Protein 4ZQW (pdb70)

B-factor: mean 45.05, std 11.57, range [20.78, 86.86]

Solvent-accessible surface area: 16154 Å² total

Sequence (358 aa):
AFNKDQDYWANIFVTPDFLSVETYSGLGMTGRDPLFSPRLLQPDVDDKSLGEEILQALSDSRTLDVLEERVAFFDLEKSKEQYAAWIATLMEKYGYRTKRALFKNMKKVGIHLVNDVITIRPSFHEKLEAWSGNRINESDYVVLPADSSPTEIGSGLRLALSRCKGTSKEYALSGRELTAFNKDQDYWANIFVTPDFLSVETYSGLGMTGRDPLFSPRLLQPDVDDKSLGEEILQALSDSRTLDVLEERVAFFDLEKSKEQYAAWIATLMEKYGYRTKRALFKNMKKVGIHLVNDVITIRPSFHEKLEAWSGNRINESDYVVLPADSSPTEIGSGLRLALSRCKGTSKEYALSGRELT

Organism: Escherichia coli O157:H7 (strain EC869) (NCBI:txid478008)

CATH classification: 3.40.1590.10

Nearest PDB structures (foldseek):
  4g6u-assembly3_B  TM=9.816E-01  e=2.056E-31  Escherichia coli O157:H7
  4zqv-assembly1_A  TM=9.915E-01  e=2.733E-26  Yersinia kristensenii ATCC 33638
  2gkp-assembly1_A  TM=9.420E-01  e=1.515E-20  Neisseria meningitidis MC58
  4zqu-assembly1_B  TM=9.249E-01  e=3.559E-17  Salmonella enterica subsp. enterica serovar Rubislaw str. ATCC 10717
  2irm-assembly1_A  TM=1.596E-01  e=3.260E+00  Anopheles gambiae

InterPro domains:
  IPR006914 VENN motif-containing domain [PF04829] (38-87)
  IPR033799 CdiA toxin, EC869-like [PF21111] (252-374)
  IPR033799 CdiA toxin, EC869-like [cd13444] (242-377)
  IPR048745 Toxin CdiA-like, helical domain [PF21483] (166-220)

Secondary structure (DSSP, 8-state):
---EEETTEEE-/-PPTT-EEEEEEEEETTEEEEEEEEEESEEEE-TTS---EE-TT--HHHHHHHHHHHHHT--B--SHHHHHHHH-HHHHHHHHHHHHHHHHHHHT-SSHHHHHHT-EEEEEEEETTEEEEE--EEEETTEEESTT--GGG-EEEETT--HHHHHHHHHHHHTT-EE-/---EEETTEEE-/-PPTT-EEEEEEEEETTEEEEEEEEEESEEEE-TTS---EE-TT--HHHHHHHHHHHHHT--B--SHHHHHHHT-HHHHHHHHHHHHHHHHHHHT-SSHHHHHHT-EEEEEEEETTEEEEE--EEEETTEEESTT--GGG-EEEETT--HHHHHHHHHHHHHH-B--

Structure (mmCIF, N/CA/C/O backbone):
data_4ZQW
#
_entry.id   4ZQW
#
_cell.length_a   34.779
_cell.length_b   128.166
_cell.length_c   44.953
_cell.angle_alpha   90.00
_cell.angle_beta   112.73
_cell.angle_gamma   90.00
#
_symmetry.space_group_name_H-M   'P 1 21 1'
#
loop_
_entity.id
_entity.type
_entity.pdbx_description
1 polymer 'Immunity protein CdiI-o11'
2 polymer 'macrocyclic peptide'
3 non-polymer 'CHLORIDE ION'
4 water water
#
loop_
_atom_site.group_PDB
_atom_site.id
_atom_site.type_symbol
_atom_site.label_atom_id
_atom_site.label_alt_id
_atom_site.label_comp_id
_atom_site.label_asym_id
_atom_site.label_entity_id
_atom_site.label_seq_id
_atom_site.pdbx_PDB_ins_code
_atom_site.Cartn_x
_atom_site.Cartn_y
_atom_site.Cartn_z
_atom_site.occupancy
_atom_site.B_iso_or_equiv
_atom_site.auth_seq_id
_atom_site.auth_comp_id
_atom_site.auth_asym_id
_atom_site.auth_atom_id
_atom_site.pdbx_PDB_model_num
ATOM 1 N N . ALA A 1 2 ? 28.574 21.783 17.799 1.00 59.92 2 ALA B N 1
ATOM 2 C CA . ALA A 1 2 ? 27.741 21.073 16.838 1.00 59.10 2 ALA B CA 1
ATOM 3 C C . ALA A 1 2 ? 26.454 21.848 16.583 1.00 60.11 2 ALA B C 1
ATOM 4 O O . ALA A 1 2 ? 26.482 22.973 16.080 1.00 68.30 2 ALA B O 1
ATOM 6 N N . PHE A 1 3 ? 25.326 21.234 16.920 1.00 53.45 3 PHE B N 1
ATOM 7 C CA . PHE A 1 3 ? 24.032 21.888 16.806 1.00 47.47 3 PHE B CA 1
ATOM 8 C C . PHE A 1 3 ? 23.852 22.943 17.908 1.00 53.47 3 PHE B C 1
ATOM 9 O O . PHE A 1 3 ? 24.037 22.666 19.092 1.00 60.31 3 PHE B O 1
ATOM 17 N N . ASN A 1 4 ? 23.491 24.156 17.511 1.00 52.68 4 ASN B N 1
ATOM 18 C CA . ASN A 1 4 ? 23.324 25.256 18.455 1.00 50.71 4 ASN B CA 1
ATOM 19 C C . ASN A 1 4 ? 21.920 25.315 19.047 1.00 50.52 4 ASN B C 1
ATOM 20 O O . ASN A 1 4 ? 20.962 24.860 18.429 1.00 48.04 4 ASN B O 1
ATOM 25 N N . LYS A 1 5 ? 21.803 25.878 20.242 1.00 53.47 5 LYS B N 1
ATOM 26 C CA . LYS A 1 5 ? 20.513 25.995 20.911 1.00 56.69 5 LYS B CA 1
ATOM 27 C C . LYS A 1 5 ? 19.558 26.875 20.106 1.00 58.04 5 LYS B C 1
ATOM 28 O O . LYS A 1 5 ? 19.953 27.902 19.569 1.00 58.21 5 LYS B O 1
ATOM 30 N N . ASP A 1 6 ? 18.301 26.453 20.015 1.00 61.26 6 ASP B N 1
ATOM 31 C CA . ASP A 1 6 ? 17.274 27.217 19.311 1.00 61.82 6 ASP B CA 1
ATOM 32 C C . ASP A 1 6 ? 17.555 27.404 17.818 1.00 58.69 6 ASP B C 1
ATOM 33 O O . ASP A 1 6 ? 16.934 28.238 17.162 1.00 67.26 6 ASP B O 1
ATOM 38 N N . GLN A 1 7 ? 18.477 26.623 17.279 1.00 51.57 7 GLN B N 1
ATOM 39 C CA . GLN A 1 7 ? 18.779 26.699 15.863 1.00 45.67 7 GLN B CA 1
ATOM 40 C C . GLN A 1 7 ? 18.171 25.498 15.168 1.00 42.84 7 GLN B C 1
ATOM 41 O O . GLN A 1 7 ? 18.329 24.368 15.620 1.00 41.95 7 GLN B O 1
ATOM 47 N N . ASP A 1 8 ? 17.499 25.745 14.051 1.00 38.80 8 ASP B N 1
ATOM 48 C CA . ASP A 1 8 ? 16.842 24.687 13.311 1.00 35.04 8 ASP B CA 1
ATOM 49 C C . ASP A 1 8 ? 17.797 24.125 12.284 1.00 33.80 8 ASP B C 1
ATOM 50 O O . ASP A 1 8 ? 18.560 24.880 11.661 1.00 37.18 8 ASP B O 1
ATOM 55 N N . TYR A 1 9 ? 17.771 22.796 12.140 1.00 30.71 9 TYR B N 1
ATOM 56 C CA . TYR A 1 9 ? 18.524 22.093 11.120 1.00 27.60 9 TYR B CA 1
ATOM 57 C C . TYR A 1 9 ? 17.579 21.170 10.374 1.00 27.25 9 TYR B C 1
ATOM 58 O O . TYR A 1 9 ? 16.742 20.480 10.971 1.00 28.57 9 TYR B O 1
ATOM 67 N N . TRP A 1 10 ? 17.719 21.162 9.064 1.00 27.84 10 TRP B N 1
ATOM 68 C CA . TRP A 1 10 ? 16.724 20.529 8.236 1.00 23.13 10 TRP B CA 1
ATOM 69 C C . TRP A 1 10 ? 17.412 19.603 7.284 1.00 22.65 10 TRP B C 1
ATOM 70 O O . TRP A 1 10 ? 18.456 19.916 6.733 1.00 24.76 10 TRP B O 1
ATOM 81 N N . ALA A 1 11 ? 16.791 18.452 7.072 1.00 28.72 11 ALA B N 1
ATOM 82 C CA . ALA A 1 11 ? 17.217 17.533 6.038 1.00 26.75 11 ALA B CA 1
ATOM 83 C C . ALA A 1 11 ? 15.966 16.871 5.515 1.00 25.89 11 ALA B C 1
ATOM 84 O O . ALA A 1 11 ? 14.976 16.725 6.242 1.00 23.27 11 ALA B O 1
ATOM 86 N N . ASN A 1 12 ? 15.987 16.509 4.248 1.00 21.61 12 ASN B N 1
ATOM 87 C CA . ASN A 1 12 ? 14.880 15.749 3.698 1.00 21.33 12 ASN B CA 1
ATOM 88 C C . ASN A 1 12 ? 15.458 14.559 3.018 1.00 22.87 12 ASN B C 1
ATOM 89 O O . ASN A 1 12 ? 16.549 14.631 2.447 1.00 26.28 12 ASN B O 1
ATOM 94 N N . ILE A 1 13 ? 14.717 13.465 3.079 1.00 23.86 13 ILE B N 1
ATOM 95 C CA . ILE A 1 13 ? 15.126 12.269 2.399 1.00 24.06 13 ILE B CA 1
ATOM 96 C C . ILE A 1 13 ? 14.111 11.992 1.326 1.00 24.59 13 ILE B C 1
ATOM 97 O O . ILE A 1 13 ? 12.911 11.943 1.598 1.00 26.28 13 ILE B O 1
ATOM 102 N N . PHE A 1 14 ? 14.584 11.854 0.104 1.00 25.65 14 PHE B N 1
ATOM 103 C CA . PHE A 1 14 ? 13.716 11.421 -0.977 1.00 25.81 14 PHE B CA 1
ATOM 104 C C . PHE A 1 14 ? 14.104 10.007 -1.304 1.00 28.14 14 PHE B C 1
ATOM 105 O O . PHE A 1 14 ? 15.293 9.711 -1.503 1.00 29.08 14 PHE B O 1
ATOM 113 N N . VAL A 1 15 ? 13.099 9.139 -1.300 1.00 28.78 15 VAL B N 1
ATOM 114 C CA . VAL A 1 15 ? 13.291 7.711 -1.475 1.00 30.50 15 VAL B CA 1
ATOM 115 C C . VAL A 1 15 ? 12.442 7.212 -2.619 1.00 32.86 15 VAL B C 1
ATOM 116 O O . VAL A 1 15 ? 11.232 7.421 -2.635 1.00 34.95 15 VAL B O 1
ATOM 120 N N . THR A 1 16 ? 13.081 6.576 -3.587 1.00 33.27 16 THR B N 1
ATOM 121 C CA . THR A 1 16 ? 12.358 5.853 -4.603 1.00 36.43 16 THR B CA 1
ATOM 122 C C . THR A 1 16 ? 12.708 4.393 -4.381 1.00 40.72 16 THR B C 1
ATOM 123 O O . THR A 1 16 ? 13.547 4.087 -3.550 1.00 41.91 16 THR B O 1
ATOM 127 N N . PRO A 1 17 ? 12.059 3.485 -5.103 1.00 44.14 17 PRO B N 1
ATOM 128 C CA . PRO A 1 17 ? 12.560 2.109 -5.045 1.00 48.62 17 PRO B CA 1
ATOM 129 C C . PRO A 1 17 ? 14.026 1.992 -5.479 1.00 51.30 17 PRO B C 1
ATOM 130 O O . PRO A 1 17 ? 14.646 0.987 -5.163 1.00 57.93 17 PRO B O 1
ATOM 134 N N . ASP A 1 18 ? 14.566 2.999 -6.168 1.00 44.92 18 ASP B N 1
ATOM 135 C CA . ASP A 1 18 ? 15.907 2.908 -6.752 1.00 46.19 18 ASP B CA 1
ATOM 136 C C . ASP A 1 18 ? 17.005 3.655 -5.997 1.00 44.69 18 ASP B C 1
ATOM 137 O O . ASP A 1 18 ? 18.193 3.456 -6.250 1.00 44.48 18 ASP B O 1
ATOM 142 N N . PHE A 1 19 ? 16.633 4.531 -5.081 1.00 40.28 19 PHE B N 1
ATOM 143 C CA . PHE A 1 19 ? 17.666 5.260 -4.374 1.00 40.09 19 PHE B CA 1
ATOM 144 C C . PHE A 1 19 ? 17.146 5.968 -3.159 1.00 38.42 19 PHE B C 1
ATOM 145 O O . PHE A 1 19 ? 15.943 6.152 -2.980 1.00 38.42 19 PHE B O 1
ATOM 153 N N . LEU A 1 20 ? 18.083 6.408 -2.342 1.00 38.34 20 LEU B N 1
ATOM 154 C CA . LEU A 1 20 ? 17.743 7.183 -1.174 1.00 36.66 20 LEU B CA 1
ATOM 155 C C . LEU A 1 20 ? 18.632 8.413 -1.178 1.00 34.37 20 LEU B C 1
ATOM 156 O O . LEU A 1 20 ? 19.850 8.292 -1.233 1.00 36.99 20 LEU B O 1
ATOM 161 N N . SER A 1 21 ? 18.026 9.601 -1.152 1.00 32.95 21 SER B N 1
ATOM 162 C CA . SER A 1 21 ? 18.790 10.835 -1.243 1.00 31.86 21 SER B CA 1
ATOM 163 C C . SER A 1 21 ? 18.612 11.652 0.023 1.00 31.11 21 SER B C 1
ATOM 164 O O . SER A 1 21 ? 17.495 12.041 0.364 1.00 30.11 21 SER B O 1
ATOM 167 N N . VAL A 1 22 ? 19.720 11.892 0.723 1.00 27.60 22 VAL B N 1
ATOM 168 C CA . VAL A 1 22 ? 19.713 12.637 1.968 1.00 24.82 22 VAL B CA 1
ATOM 169 C C . VAL A 1 22 ? 20.132 14.046 1.623 1.00 29.89 22 VAL B C 1
ATOM 170 O O . VAL A 1 22 ? 21.200 14.257 1.070 1.00 31.62 22 VAL B O 1
ATOM 174 N N . GLU A 1 23 ? 19.263 15.003 1.899 1.00 31.64 23 GLU B N 1
ATOM 175 C CA . GLU A 1 23 ? 19.492 16.342 1.394 1.00 33.88 23 GLU B CA 1
ATOM 176 C C . GLU A 1 23 ? 19.418 17.354 2.498 1.00 31.92 23 GLU B C 1
ATOM 177 O O . GLU A 1 23 ? 18.444 17.434 3.244 1.00 30.28 23 GLU B O 1
ATOM 183 N N . THR A 1 24 ? 20.491 18.113 2.609 1.00 30.99 24 THR B N 1
ATOM 184 C CA . THR A 1 24 ? 20.508 19.261 3.486 1.00 28.21 24 THR B CA 1
ATOM 185 C C . THR A 1 24 ? 19.572 20.322 2.935 1.00 24.15 24 THR B C 1
ATOM 186 O O . THR A 1 24 ? 19.641 20.668 1.760 1.00 26.48 24 THR B O 1
ATOM 190 N N . TYR A 1 25 ? 18.673 20.788 3.782 1.00 21.86 25 TYR B N 1
ATOM 191 C CA . TYR A 1 25 ? 17.862 21.946 3.472 1.00 27.99 25 TYR B CA 1
ATOM 192 C C . TYR A 1 25 ? 18.312 23.078 4.380 1.00 31.18 25 TYR B C 1
ATOM 193 O O . TYR A 1 25 ? 18.639 22.841 5.554 1.00 31.51 25 TYR B O 1
ATOM 202 N N . SER A 1 26 ? 18.355 24.284 3.824 1.00 27.63 26 SER B N 1
ATOM 203 C CA . SER A 1 26 ? 18.721 25.489 4.578 1.00 25.16 26 SER B CA 1
ATOM 204 C C . SER A 1 26 ? 17.679 26.545 4.319 1.00 27.50 26 SER B C 1
ATOM 205 O O . SER A 1 26 ? 16.919 26.448 3.352 1.00 31.03 26 SER B O 1
ATOM 208 N N . GLY A 1 27 ? 17.642 27.552 5.179 1.00 28.60 27 GLY B N 1
ATOM 209 C CA . GLY A 1 27 ? 16.693 28.630 5.039 1.00 29.10 27 GLY B CA 1
ATOM 210 C C . GLY A 1 27 ? 16.362 29.229 6.383 1.00 37.03 27 GLY B C 1
ATOM 211 O O . GLY A 1 27 ? 17.204 29.295 7.291 1.00 37.92 27 GLY B O 1
ATOM 212 N N . LEU A 1 28 ? 15.116 29.657 6.497 1.00 39.83 28 LEU B N 1
ATOM 213 C CA . LEU A 1 28 ? 14.596 30.320 7.676 1.00 42.83 28 LEU B CA 1
ATOM 214 C C . LEU A 1 28 ? 13.094 30.457 7.494 1.00 54.31 28 LEU B C 1
ATOM 215 O O . LEU A 1 28 ? 12.630 31.346 6.777 1.00 60.90 28 LEU B O 1
ATOM 220 N N . GLY A 1 29 ? 12.329 29.598 8.151 1.00 59.78 29 GLY B N 1
ATOM 221 C CA . GLY A 1 29 ? 10.916 29.486 7.840 1.00 60.10 29 GLY B CA 1
ATOM 222 C C . GLY A 1 29 ? 10.840 28.707 6.544 1.00 53.28 29 GLY B C 1
ATOM 223 O O . GLY A 1 29 ? 10.700 27.500 6.550 1.00 42.32 29 GLY B O 1
ATOM 224 N N . MET A 1 30 ? 10.980 29.393 5.418 1.00 55.02 30 MET B N 1
ATOM 225 C CA . MET A 1 30 ? 11.113 28.673 4.165 1.00 48.28 30 MET B CA 1
ATOM 226 C C . MET A 1 30 ? 12.491 28.026 4.107 1.00 44.23 30 MET B C 1
ATOM 227 O O . MET A 1 30 ? 13.502 28.616 4.534 1.00 37.85 30 MET B O 1
ATOM 232 N N . THR A 1 31 ? 12.534 26.793 3.615 1.00 38.20 31 THR B N 1
ATOM 233 C CA . THR A 1 31 ? 13.798 26.118 3.460 1.00 33.46 31 THR B CA 1
ATOM 234 C C . THR A 1 31 ? 13.880 25.612 2.048 1.00 30.81 31 THR B C 1
ATOM 235 O O . THR A 1 31 ? 12.881 25.620 1.319 1.00 34.46 31 THR B O 1
ATOM 239 N N . GLY A 1 32 ? 15.081 25.225 1.649 1.00 29.26 32 GLY B N 1
ATOM 240 C CA . GLY A 1 32 ? 15.312 24.692 0.325 1.00 31.53 32 GLY B CA 1
ATOM 241 C C . GLY A 1 32 ? 16.567 23.844 0.288 1.00 31.69 32 GLY B C 1
ATOM 242 O O . GLY A 1 32 ? 17.498 24.041 1.089 1.00 25.71 32 GLY B O 1
ATOM 243 N N . ARG A 1 33 ? 16.593 22.910 -0.654 1.00 34.24 33 ARG B N 1
ATOM 244 C CA . ARG A 1 33 ? 17.774 22.104 -0.857 1.00 33.27 33 ARG B CA 1
ATOM 245 C C . ARG A 1 33 ? 18.970 23.029 -0.993 1.00 27.74 33 ARG B C 1
ATOM 246 O O . ARG A 1 33 ? 19.001 23.940 -1.822 1.00 28.61 33 ARG B O 1
ATOM 254 N N . ASP A 1 34 ? 19.957 22.798 -0.156 1.00 24.28 34 ASP B N 1
ATOM 255 C CA . ASP A 1 34 ? 21.081 23.709 -0.101 1.00 25.62 34 ASP B CA 1
ATOM 256 C C . ASP A 1 34 ? 22.144 23.269 -1.093 1.00 28.14 34 ASP B C 1
ATOM 257 O O . ASP A 1 34 ? 22.843 22.303 -0.828 1.00 30.19 34 ASP B O 1
ATOM 262 N N . PRO A 1 35 ? 22.276 23.981 -2.235 1.00 32.55 35 PRO B N 1
ATOM 263 C CA . PRO A 1 35 ? 23.138 23.521 -3.332 1.00 34.70 35 PRO B CA 1
ATOM 264 C C . PRO A 1 35 ? 24.631 23.619 -3.006 1.00 34.19 35 PRO B C 1
ATOM 265 O O . PRO A 1 35 ? 25.453 23.265 -3.836 1.00 36.68 35 PRO B O 1
ATOM 269 N N . LEU A 1 36 ? 24.981 24.142 -1.838 1.00 35.76 36 LEU B N 1
ATOM 270 C CA . LEU A 1 36 ? 26.385 24.177 -1.439 1.00 39.76 36 LEU B CA 1
ATOM 271 C C . LEU A 1 36 ? 26.936 22.760 -1.361 1.00 41.27 36 LEU B C 1
ATOM 272 O O . LEU A 1 36 ? 28.102 22.510 -1.637 1.00 47.98 36 LEU B O 1
ATOM 277 N N . PHE A 1 37 ? 26.071 21.826 -0.991 1.00 40.81 37 PHE B N 1
ATOM 278 C CA . PHE A 1 37 ? 26.534 20.518 -0.592 1.00 41.33 37 PHE B CA 1
ATOM 279 C C . PHE A 1 37 ? 26.276 19.450 -1.624 1.00 44.26 37 PHE B C 1
ATOM 280 O O . PHE A 1 37 ? 25.187 19.370 -2.173 1.00 39.39 37 PHE B O 1
ATOM 288 N N . SER A 1 38 ? 27.283 18.614 -1.870 1.00 52.59 38 SER B N 1
ATOM 289 C CA . SER A 1 38 ? 27.127 17.534 -2.830 1.00 54.54 38 SER B CA 1
ATOM 290 C C . SER A 1 38 ? 26.055 16.590 -2.273 1.00 57.39 38 SER B C 1
ATOM 291 O O . SER A 1 38 ? 25.789 16.606 -1.073 1.00 58.38 38 SER B O 1
ATOM 294 N N . PRO A 1 39 ? 25.367 15.852 -3.145 1.00 64.79 39 PRO B N 1
ATOM 295 C CA . PRO A 1 39 ? 24.042 15.260 -2.865 1.00 64.07 39 PRO B CA 1
ATOM 296 C C . PRO A 1 39 ? 23.773 14.224 -1.745 1.00 57.18 39 PRO B C 1
ATOM 297 O O . PRO A 1 39 ? 22.763 14.372 -1.057 1.00 60.00 39 PRO B O 1
ATOM 301 N N . ARG A 1 40 ? 24.619 13.219 -1.567 1.00 47.44 40 ARG B N 1
ATOM 302 C CA . ARG A 1 40 ? 24.399 12.160 -0.561 1.00 46.92 40 ARG B CA 1
ATOM 303 C C . ARG A 1 40 ? 23.349 11.153 -1.027 1.00 42.08 40 ARG B C 1
ATOM 304 O O . ARG A 1 40 ? 22.298 10.983 -0.402 1.00 35.81 40 ARG B O 1
ATOM 312 N N . LEU A 1 41 ? 23.675 10.447 -2.103 1.00 38.76 41 LEU B N 1
ATOM 313 C CA . LEU A 1 41 ? 22.790 9.447 -2.685 1.00 37.75 41 LEU B CA 1
ATOM 314 C C . LEU A 1 41 ? 23.168 8.093 -2.155 1.00 39.87 41 LEU B C 1
ATOM 315 O O . LEU A 1 41 ? 24.334 7.721 -2.201 1.00 48.42 41 LEU B O 1
ATOM 320 N N . LEU A 1 42 ? 22.190 7.367 -1.630 1.00 39.50 42 LEU B N 1
ATOM 321 C CA . LEU A 1 42 ? 22.456 6.059 -1.045 1.00 44.82 42 LEU B CA 1
ATOM 322 C C . LEU A 1 42 ? 21.669 4.968 -1.757 1.00 42.14 42 LEU B C 1
ATOM 323 O O . LEU A 1 42 ? 20.667 5.237 -2.413 1.00 40.65 42 LEU B O 1
ATOM 328 N N . GLN A 1 43 ? 22.138 3.734 -1.636 1.00 40.63 43 GLN B N 1
ATOM 329 C CA . GLN A 1 43 ? 21.407 2.600 -2.165 1.00 42.88 43 GLN B CA 1
ATOM 330 C C . GLN A 1 43 ? 20.106 2.505 -1.382 1.00 50.35 43 GLN B C 1
ATOM 331 O O . GLN A 1 43 ? 20.088 2.740 -0.167 1.00 50.89 43 GLN B O 1
ATOM 333 N N . PRO A 1 44 ? 19.007 2.193 -2.076 1.00 49.55 44 PRO B N 1
ATOM 334 C CA . PRO A 1 44 ? 17.702 2.124 -1.413 1.00 54.32 44 PRO B CA 1
ATOM 335 C C . PRO A 1 44 ? 17.736 1.276 -0.140 1.00 59.41 44 PRO B C 1
ATOM 336 O O . PRO A 1 44 ? 16.986 1.570 0.794 1.00 61.99 44 PRO B O 1
ATOM 340 N N . ASP A 1 45 ? 18.625 0.282 -0.098 1.00 55.46 45 ASP B N 1
ATOM 341 C CA . ASP A 1 45 ? 18.704 -0.655 1.021 1.00 54.75 45 ASP B CA 1
ATOM 342 C C . ASP A 1 45 ? 19.860 -0.371 1.976 1.00 48.13 45 ASP B C 1
ATOM 343 O O . ASP A 1 45 ? 20.205 -1.213 2.792 1.00 58.44 45 ASP B O 1
ATOM 348 N N . VAL A 1 46 ? 20.449 0.812 1.877 1.00 55.40 46 VAL B N 1
ATOM 349 C CA . VAL A 1 46 ? 21.487 1.243 2.811 1.00 58.36 46 VAL B CA 1
ATOM 350 C C . VAL A 1 46 ? 21.169 0.880 4.266 1.00 60.38 46 VAL B C 1
ATOM 351 O O . VAL A 1 46 ? 20.037 1.056 4.727 1.00 55.10 46 VAL B O 1
ATOM 355 N N . ASP A 1 47 ? 22.176 0.373 4.976 1.00 49.88 47 ASP B N 1
ATOM 356 C CA . ASP A 1 47 ? 22.024 -0.027 6.370 1.00 57.32 47 ASP B CA 1
ATOM 357 C C . ASP A 1 47 ? 21.685 1.161 7.267 1.00 57.95 47 ASP B C 1
ATOM 358 O O . ASP A 1 47 ? 22.053 2.301 6.979 1.00 54.54 47 ASP B O 1
ATOM 363 N N . ASP A 1 48 ? 20.984 0.880 8.358 1.00 47.48 48 ASP B N 1
ATOM 364 C CA . ASP A 1 48 ? 20.548 1.918 9.286 1.00 47.50 48 ASP B CA 1
ATOM 365 C C . ASP A 1 48 ? 21.680 2.834 9.774 1.00 44.84 48 ASP B C 1
ATOM 366 O O . ASP A 1 48 ? 21.522 4.062 9.796 1.00 39.33 48 ASP B O 1
ATOM 371 N N . LYS A 1 49 ? 22.822 2.252 10.139 1.00 43.69 49 LYS B N 1
ATOM 372 C CA . LYS A 1 49 ? 23.916 3.039 10.700 1.00 42.31 49 LYS B CA 1
ATOM 373 C C . LYS A 1 49 ? 24.497 4.022 9.689 1.00 43.27 49 LYS B C 1
ATOM 374 O O . LYS A 1 49 ? 24.702 5.188 10.019 1.00 47.33 49 LYS B O 1
ATOM 380 N N . SER A 1 50 ? 24.751 3.565 8.465 1.00 41.00 50 SER B N 1
ATOM 381 C CA . SER A 1 50 ? 25.245 4.456 7.420 1.00 40.48 50 SER B CA 1
ATOM 382 C C . SER A 1 50 ? 24.249 5.601 7.164 1.00 39.48 50 SER B C 1
ATOM 383 O O . SER A 1 50 ? 24.647 6.757 6.994 1.00 37.54 50 SER B O 1
ATOM 386 N N . LEU A 1 51 ? 22.966 5.245 7.115 1.00 37.51 51 LEU B N 1
ATOM 387 C CA . LEU A 1 51 ? 21.874 6.189 6.883 1.00 34.99 51 LEU B CA 1
ATOM 388 C C . LEU A 1 51 ? 21.810 7.219 7.996 1.00 34.03 51 LEU B C 1
ATOM 389 O O . LEU A 1 51 ? 21.674 8.415 7.747 1.00 34.91 51 LEU B O 1
ATOM 394 N N . GLY A 1 52 ? 21.900 6.736 9.231 1.00 34.73 52 GLY B N 1
ATOM 395 C CA . GLY A 1 52 ? 21.857 7.607 10.387 1.00 33.55 52 GLY B CA 1
ATOM 396 C C . GLY A 1 52 ? 23.005 8.590 10.369 1.00 33.68 52 GLY B C 1
ATOM 397 O O . GLY A 1 52 ? 22.809 9.772 10.642 1.00 32.35 52 GLY B O 1
ATOM 398 N N . GLU A 1 53 ? 24.202 8.105 10.040 1.00 33.60 53 GLU B N 1
ATOM 399 C CA . GLU A 1 53 ? 25.388 8.959 9.972 1.00 34.92 53 GLU B CA 1
ATOM 400 C C . GLU A 1 53 ? 25.234 10.016 8.884 1.00 37.17 53 GLU B C 1
ATOM 401 O O . GLU A 1 53 ? 25.591 11.175 9.068 1.00 39.79 53 GLU B O 1
ATOM 407 N N . GLU A 1 54 ? 24.681 9.607 7.752 1.00 34.71 54 GLU B N 1
ATOM 408 C CA . GLU A 1 54 ? 24.443 10.530 6.670 1.00 34.61 54 GLU B CA 1
ATOM 409 C C . GLU A 1 54 ? 23.435 11.603 7.096 1.00 33.99 54 GLU B C 1
ATOM 410 O O . GLU A 1 54 ? 23.647 12.774 6.851 1.00 32.92 54 GLU B O 1
ATOM 416 N N . ILE A 1 55 ? 22.348 11.189 7.739 1.00 31.81 55 ILE B N 1
ATOM 417 C CA . ILE A 1 55 ? 21.296 12.105 8.152 1.00 29.40 55 ILE B CA 1
ATOM 418 C C . ILE A 1 55 ? 21.839 13.144 9.131 1.00 28.88 55 ILE B C 1
ATOM 419 O O . ILE A 1 55 ? 21.600 14.335 8.980 1.00 29.59 55 ILE B O 1
ATOM 424 N N . LEU A 1 56 ? 22.587 12.679 10.121 1.00 28.62 56 LEU B N 1
ATOM 425 C CA . LEU A 1 56 ? 23.214 13.571 11.095 1.00 38.58 56 LEU B CA 1
ATOM 426 C C . LEU A 1 56 ? 24.177 14.573 10.450 1.00 38.31 56 LEU B C 1
ATOM 427 O O . LEU A 1 56 ? 24.250 15.722 10.870 1.00 30.70 56 LEU B O 1
ATOM 432 N N . GLN A 1 57 ? 24.922 14.130 9.448 1.00 35.24 57 GLN B N 1
ATOM 433 C CA . GLN A 1 57 ? 25.844 15.000 8.732 1.00 35.47 57 GLN B CA 1
ATOM 434 C C . GLN A 1 57 ? 25.080 16.000 7.862 1.00 31.97 57 GLN B C 1
ATOM 435 O O . GLN A 1 57 ? 25.417 17.179 7.834 1.00 32.18 57 GLN B O 1
ATOM 441 N N . ALA A 1 58 ? 24.058 15.525 7.154 1.00 31.02 58 ALA B N 1
ATOM 442 C CA . ALA A 1 58 ? 23.195 16.411 6.373 1.00 28.72 58 ALA B CA 1
ATOM 443 C C . ALA A 1 58 ? 22.561 17.443 7.274 1.00 30.13 58 ALA B C 1
ATOM 444 O O . ALA A 1 58 ? 22.503 18.624 6.931 1.00 30.50 58 ALA B O 1
ATOM 446 N N . LEU A 1 59 ? 22.112 17.010 8.443 1.00 30.02 59 LEU B N 1
ATOM 447 C CA . LEU A 1 59 ? 21.570 17.945 9.416 1.00 26.34 59 LEU B CA 1
ATOM 448 C C . LEU A 1 59 ? 22.647 18.956 9.836 1.00 33.86 59 LEU B C 1
ATOM 449 O O . LEU A 1 59 ? 22.350 20.134 9.980 1.00 37.46 59 LEU B O 1
ATOM 454 N N . SER A 1 60 ? 23.885 18.506 10.018 1.00 35.08 60 SER B N 1
ATOM 455 C CA . SER A 1 60 ? 24.939 19.424 10.471 1.00 41.60 60 SER B CA 1
ATOM 456 C C . SER A 1 60 ? 25.281 20.466 9.395 1.00 40.38 60 SER B C 1
ATOM 457 O O . SER A 1 60 ? 25.817 21.529 9.695 1.00 38.98 60 SER B O 1
ATOM 460 N N . ASP A 1 61 ? 24.958 20.173 8.140 1.00 35.37 61 ASP B N 1
ATOM 461 C CA . ASP A 1 61 ? 25.266 21.117 7.073 1.00 34.13 61 ASP B CA 1
ATOM 462 C C . ASP A 1 61 ? 24.165 22.146 6.871 1.00 33.96 61 ASP B C 1
ATOM 463 O O . ASP A 1 61 ? 24.338 23.100 6.099 1.00 29.06 61 ASP B O 1
ATOM 468 N N . SER A 1 62 ? 23.045 21.956 7.566 1.00 31.42 62 SER B N 1
ATOM 469 C CA . SER A 1 62 ? 21.866 22.777 7.333 1.00 30.36 62 SER B CA 1
ATOM 470 C C . SER A 1 62 ? 22.074 24.184 7.888 1.00 32.64 62 SER B C 1
ATOM 471 O O . SER A 1 62 ? 22.376 24.365 9.067 1.00 32.66 62 SER B O 1
ATOM 474 N N . ARG A 1 63 ? 21.886 25.177 7.031 1.00 32.41 63 ARG B N 1
ATOM 475 C CA . ARG A 1 63 ? 22.210 26.547 7.422 1.00 38.15 63 ARG B CA 1
ATOM 476 C C . ARG A 1 63 ? 20.975 27.334 7.744 1.00 31.87 63 ARG B C 1
ATOM 477 O O . ARG A 1 63 ? 19.932 27.155 7.128 1.00 32.12 63 ARG B O 1
ATOM 485 N N . THR A 1 64 ? 21.097 28.195 8.732 1.00 35.91 64 THR B N 1
ATOM 486 C CA . THR A 1 64 ? 20.075 29.192 8.996 1.00 39.06 64 THR B CA 1
ATOM 487 C C . THR A 1 64 ? 20.463 30.483 8.278 1.00 35.81 64 THR B C 1
ATOM 488 O O . THR A 1 64 ? 21.460 31.102 8.597 1.00 34.47 64 THR B O 1
ATOM 492 N N . LEU A 1 65 ? 19.701 30.851 7.263 1.00 33.92 65 LEU B N 1
ATOM 493 C CA . LEU A 1 65 ? 20.035 32.021 6.453 1.00 33.15 65 LEU B CA 1
ATOM 494 C C . LEU A 1 65 ? 19.581 33.283 7.153 1.00 33.82 65 LEU B C 1
ATOM 495 O O . LEU A 1 65 ? 18.565 33.862 6.797 1.00 36.37 65 LEU B O 1
ATOM 500 N N . ASP A 1 66 ? 20.335 33.678 8.169 1.00 35.14 66 ASP B N 1
ATOM 501 C CA . ASP A 1 66 ? 19.989 34.810 9.004 1.00 43.30 66 ASP B CA 1
ATOM 502 C C . ASP A 1 66 ? 20.211 36.135 8.291 1.00 41.24 66 ASP B C 1
ATOM 503 O O . ASP A 1 66 ? 19.663 37.139 8.695 1.00 41.03 66 ASP B O 1
ATOM 508 N N . VAL A 1 67 ? 21.033 36.134 7.247 1.00 36.09 67 VAL B N 1
ATOM 509 C CA . VAL A 1 67 ? 21.319 37.370 6.535 1.00 36.08 67 VAL B CA 1
ATOM 510 C C . VAL A 1 67 ? 20.314 37.574 5.419 1.00 35.46 67 VAL B C 1
ATOM 511 O O . VAL A 1 67 ? 20.105 36.696 4.592 1.00 33.27 67 VAL B O 1
ATOM 515 N N . LEU A 1 68 ? 19.668 38.733 5.426 1.00 36.64 68 LEU B N 1
ATOM 516 C CA . LEU A 1 68 ? 18.597 39.023 4.480 1.00 36.39 68 LEU B CA 1
ATOM 517 C C . LEU A 1 68 ? 18.990 38.748 3.029 1.00 34.79 68 LEU B C 1
ATOM 518 O O . LEU A 1 68 ? 18.312 38.011 2.318 1.00 34.17 68 LEU B O 1
ATOM 523 N N . GLU A 1 69 ? 20.082 39.371 2.597 1.00 35.21 69 GLU B N 1
ATOM 524 C CA . GLU A 1 69 ? 20.557 39.235 1.228 1.00 36.13 69 GLU B CA 1
ATOM 525 C C . GLU A 1 69 ? 20.854 37.780 0.915 1.00 34.47 69 GLU B C 1
ATOM 526 O O . GLU A 1 69 ? 20.630 37.319 -0.192 1.00 35.09 69 GLU B O 1
ATOM 532 N N . GLU A 1 70 ? 21.338 37.067 1.916 1.00 36.99 70 GLU B N 1
ATOM 533 C CA . GLU A 1 70 ? 21.617 35.642 1.798 1.00 41.95 70 GLU B CA 1
ATOM 534 C C . GLU A 1 70 ? 20.348 34.860 1.480 1.00 39.25 70 GLU B C 1
ATOM 535 O O . GLU A 1 70 ? 20.347 33.999 0.595 1.00 35.02 70 GLU B O 1
ATOM 541 N N . ARG A 1 71 ? 19.285 35.150 2.226 1.00 37.50 71 ARG B N 1
ATOM 542 C CA . ARG A 1 71 ? 17.973 34.545 1.992 1.00 38.14 71 ARG B CA 1
ATOM 543 C C . ARG A 1 71 ? 17.439 34.848 0.604 1.00 38.16 71 ARG B C 1
ATOM 544 O O . ARG A 1 71 ? 17.058 33.950 -0.143 1.00 40.21 71 ARG B O 1
ATOM 552 N N . VAL A 1 72 ? 17.395 36.132 0.278 1.00 39.12 72 VAL B N 1
ATOM 553 C CA . VAL A 1 72 ? 16.887 36.575 -1.003 1.00 38.17 72 VAL B CA 1
ATOM 554 C C . VAL A 1 72 ? 17.633 35.895 -2.147 1.00 37.33 72 VAL B C 1
ATOM 555 O O . VAL A 1 72 ? 17.015 35.405 -3.081 1.00 43.87 72 VAL B O 1
ATOM 559 N N . ALA A 1 73 ? 18.955 35.828 -2.063 1.00 37.25 73 ALA B N 1
ATOM 560 C CA . ALA A 1 73 ? 19.741 35.136 -3.079 1.00 37.52 73 ALA B CA 1
ATOM 561 C C . ALA A 1 73 ? 19.476 33.616 -3.086 1.00 37.94 73 ALA B C 1
ATOM 562 O O . ALA A 1 73 ? 19.407 32.979 -4.143 1.00 37.75 73 ALA B O 1
ATOM 564 N N . PHE A 1 74 ? 19.344 33.022 -1.906 1.00 38.56 74 PHE B N 1
ATOM 565 C CA . PHE A 1 74 ? 19.155 31.577 -1.818 1.00 35.06 74 PHE B CA 1
ATOM 566 C C . PHE A 1 74 ? 17.851 31.185 -2.524 1.00 37.91 74 PHE B C 1
ATOM 567 O O . PHE A 1 74 ? 17.777 30.147 -3.194 1.00 36.36 74 PHE B O 1
ATOM 575 N N . PHE A 1 75 ? 16.839 32.039 -2.417 1.00 43.00 75 PHE B N 1
ATOM 576 C CA . PHE A 1 75 ? 15.513 31.686 -2.922 1.00 48.46 75 PHE B CA 1
ATOM 577 C C . PHE A 1 75 ? 15.121 32.355 -4.243 1.00 42.67 75 PHE B C 1
ATOM 578 O O . PHE A 1 75 ? 13.989 32.193 -4.727 1.00 39.13 75 PHE B O 1
ATOM 586 N N . ASP A 1 76 ? 16.081 33.043 -4.851 1.00 39.58 76 ASP B N 1
ATOM 587 C CA . ASP A 1 76 ? 15.889 33.611 -6.183 1.00 45.51 76 ASP B CA 1
ATOM 588 C C . ASP A 1 76 ? 15.171 32.608 -7.098 1.00 49.36 76 ASP B C 1
ATOM 589 O O . ASP A 1 76 ? 15.585 31.445 -7.206 1.00 45.87 76 ASP B O 1
ATOM 594 N N . LEU A 1 77 ? 14.078 33.053 -7.723 1.00 66.22 77 LEU B N 1
ATOM 595 C CA . LEU A 1 77 ? 13.187 32.142 -8.441 1.00 61.01 77 LEU B CA 1
ATOM 596 C C . LEU A 1 77 ? 13.866 31.471 -9.619 1.00 58.57 77 LEU B C 1
ATOM 597 O O . LEU A 1 77 ? 13.759 30.262 -9.778 1.00 55.03 77 LEU B O 1
ATOM 602 N N . GLU A 1 78 ? 14.589 32.242 -10.422 1.00 61.68 78 GLU B N 1
ATOM 603 C CA . GLU A 1 78 ? 15.301 31.669 -11.557 1.00 62.64 78 GLU B CA 1
ATOM 604 C C . GLU A 1 78 ? 16.340 30.664 -11.064 1.00 68.96 78 GLU B C 1
ATOM 605 O O . GLU A 1 78 ? 16.485 29.573 -11.622 1.00 72.94 78 GLU B O 1
ATOM 607 N N . LYS A 1 79 ? 17.027 31.009 -9.984 1.00 62.49 79 LYS B N 1
ATOM 608 C CA . LYS A 1 79 ? 18.063 30.141 -9.441 1.00 59.79 79 LYS B CA 1
AT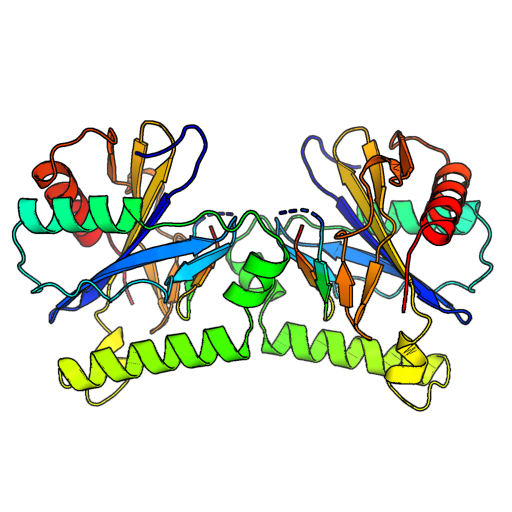OM 609 C C . LYS A 1 79 ? 17.464 28.889 -8.804 1.00 57.43 79 LYS B C 1
ATOM 610 O O . LYS A 1 79 ? 17.976 27.786 -8.984 1.00 55.06 79 LYS B O 1
ATOM 616 N N . SER A 1 80 ? 16.378 29.064 -8.058 1.00 54.32 80 SER B N 1
ATOM 617 C CA . SER A 1 80 ? 15.683 27.936 -7.460 1.00 51.16 80 SER B CA 1
ATOM 618 C C . SER A 1 80 ? 15.177 26.999 -8.547 1.00 53.20 80 SER B C 1
ATOM 619 O O . SER A 1 80 ? 15.265 25.770 -8.430 1.00 54.26 80 SER B O 1
ATOM 622 N N . LYS A 1 81 ? 14.643 27.602 -9.606 1.00 51.97 81 LYS B N 1
ATOM 623 C CA . LYS A 1 81 ? 14.042 26.852 -10.692 1.00 52.10 81 LYS B CA 1
ATOM 624 C C . LYS A 1 81 ? 15.106 26.027 -11.397 1.00 52.91 81 LYS B C 1
ATOM 625 O O . LYS A 1 81 ? 14.930 24.828 -11.632 1.00 51.87 81 LYS B O 1
ATOM 631 N N . GLU A 1 82 ? 16.221 26.672 -11.713 1.00 56.34 82 GLU B N 1
ATOM 632 C CA . GLU A 1 82 ? 17.333 25.999 -12.370 1.00 57.15 82 GLU B CA 1
ATOM 633 C C . GLU A 1 82 ? 17.909 24.883 -11.496 1.00 53.01 82 GLU B C 1
ATOM 634 O O . GLU A 1 82 ? 18.243 23.816 -11.999 1.00 60.32 82 GLU B O 1
ATOM 636 N N . GLN A 1 83 ? 18.025 25.121 -10.192 1.00 46.35 83 GLN B N 1
ATOM 637 C CA . GLN A 1 83 ? 18.580 24.111 -9.298 1.00 46.04 83 GLN B CA 1
ATOM 638 C C . GLN A 1 83 ? 17.670 22.904 -9.220 1.00 46.12 83 GLN B C 1
ATOM 639 O O . GLN A 1 83 ? 18.139 21.770 -9.266 1.00 50.46 83 GLN B O 1
ATOM 645 N N . TYR A 1 84 ? 16.370 23.144 -9.071 1.00 41.86 84 TYR B N 1
ATOM 646 C CA . TYR A 1 84 ? 15.434 22.026 -8.974 1.00 40.33 84 TYR B CA 1
ATOM 647 C C . TYR A 1 84 ? 15.436 21.254 -10.279 1.00 41.53 84 TYR B C 1
ATOM 648 O O . TYR A 1 84 ? 15.526 20.033 -10.278 1.00 41.44 84 TYR B O 1
ATOM 657 N N . ALA A 1 85 ? 15.377 21.972 -11.397 1.00 44.97 85 ALA B N 1
ATOM 658 C CA . ALA A 1 85 ? 15.398 21.318 -12.697 1.00 49.32 85 ALA B CA 1
ATOM 659 C C . ALA A 1 85 ? 16.670 20.516 -12.828 1.00 51.31 85 ALA B C 1
ATOM 660 O O . ALA A 1 85 ? 16.642 19.372 -13.275 1.00 52.50 85 ALA B O 1
ATOM 662 N N . ALA A 1 86 ? 17.783 21.112 -12.411 1.00 50.13 86 ALA B N 1
ATOM 663 C CA . ALA A 1 86 ? 19.070 20.433 -12.457 1.00 51.64 86 ALA B CA 1
ATOM 664 C C . ALA A 1 86 ? 19.028 19.184 -11.594 1.00 49.39 86 ALA B C 1
ATOM 665 O O . ALA A 1 86 ? 19.527 18.131 -11.980 1.00 50.83 86 ALA B O 1
ATOM 667 N N . TRP A 1 87 ? 18.404 19.310 -10.428 1.00 49.82 87 TRP B N 1
ATOM 668 C CA . TRP A 1 87 ? 18.235 18.200 -9.501 1.00 44.74 87 TRP B CA 1
ATOM 669 C C . TRP A 1 87 ? 17.550 17.017 -10.184 1.00 46.44 87 TRP B C 1
ATOM 670 O O . TRP A 1 87 ? 18.052 15.891 -10.176 1.00 49.01 87 TRP B O 1
ATOM 681 N N . ILE A 1 88 ? 16.403 17.287 -10.791 1.00 42.10 88 ILE B N 1
ATOM 682 C CA . ILE A 1 88 ? 15.644 16.266 -11.506 1.00 44.90 88 ILE B CA 1
ATOM 683 C C . ILE A 1 88 ? 16.485 15.570 -12.575 1.00 51.77 88 ILE B C 1
ATOM 684 O O . ILE A 1 88 ? 16.464 14.338 -12.711 1.00 45.94 88 ILE B O 1
ATOM 689 N N . ALA A 1 89 ? 17.224 16.382 -13.322 1.00 53.47 89 ALA B N 1
ATOM 690 C CA . ALA A 1 89 ? 18.000 15.908 -14.454 1.00 59.54 89 ALA B CA 1
ATOM 691 C C . ALA A 1 89 ? 19.026 14.884 -14.019 1.00 58.71 89 ALA B C 1
ATOM 692 O O . ALA A 1 89 ? 19.173 13.840 -14.643 1.00 66.32 89 ALA B O 1
ATOM 694 N N . THR A 1 90 ? 19.729 15.198 -12.940 1.00 56.09 90 THR B N 1
ATOM 695 C CA . THR A 1 90 ? 20.765 14.330 -12.402 1.00 57.47 90 THR B CA 1
ATOM 696 C C . THR A 1 90 ? 20.179 12.986 -11.990 1.00 57.56 90 THR B C 1
ATOM 697 O O . THR A 1 90 ? 20.667 11.935 -12.395 1.00 60.53 90 THR B O 1
ATOM 701 N N . LEU A 1 91 ? 19.125 13.027 -11.187 1.00 55.33 91 LEU B N 1
ATOM 702 C CA . LEU A 1 91 ? 18.486 11.810 -10.714 1.00 51.18 91 LEU B CA 1
ATOM 703 C C . LEU A 1 91 ? 18.010 10.946 -11.875 1.00 53.44 91 LEU B C 1
ATOM 704 O O . LEU A 1 91 ? 18.271 9.743 -11.916 1.00 53.37 91 LEU B O 1
ATOM 709 N N . MET A 1 92 ? 17.334 11.573 -12.833 1.00 55.20 92 MET B N 1
ATOM 710 C CA . MET A 1 92 ? 16.866 10.870 -14.015 1.00 56.53 92 MET B CA 1
ATOM 711 C C . MET A 1 92 ? 18.023 10.223 -14.771 1.00 62.95 92 MET B C 1
ATOM 712 O O . MET A 1 92 ? 17.948 9.053 -15.146 1.00 68.41 92 MET B O 1
ATOM 717 N N . GLU A 1 93 ? 19.095 10.983 -14.983 1.00 62.77 93 GLU B N 1
ATOM 718 C CA . GLU A 1 93 ? 20.256 10.480 -15.708 1.00 68.55 93 GLU B CA 1
ATOM 719 C C . GLU A 1 93 ? 20.936 9.333 -14.962 1.00 67.36 93 GLU B C 1
ATOM 720 O O . GLU A 1 93 ? 21.301 8.322 -15.559 1.00 67.92 93 GLU B O 1
ATOM 722 N N . LYS A 1 94 ? 21.103 9.496 -13.654 1.00 64.84 94 LYS B N 1
ATOM 723 C CA . LYS A 1 94 ? 21.861 8.533 -12.860 1.00 65.14 94 LYS B CA 1
ATOM 724 C C . LYS A 1 94 ? 21.144 7.196 -12.700 1.00 66.22 94 LYS B C 1
ATOM 725 O O . LYS A 1 94 ? 21.781 6.153 -12.645 1.00 67.43 94 LYS B O 1
ATOM 731 N N . TYR A 1 95 ? 19.821 7.218 -12.619 1.00 66.65 95 TYR B N 1
ATOM 732 C CA . TYR A 1 95 ? 19.083 5.984 -12.375 1.00 63.75 95 TYR B CA 1
ATOM 733 C C . TYR A 1 95 ? 18.226 5.573 -13.559 1.00 63.97 95 TYR B C 1
ATOM 734 O O . TYR A 1 95 ? 17.441 4.637 -13.460 1.00 69.12 95 TYR B O 1
ATOM 743 N N . GLY A 1 96 ? 18.388 6.275 -14.678 1.00 62.77 96 GLY B N 1
ATOM 744 C CA . GLY A 1 96 ? 17.726 5.921 -15.923 1.00 62.11 96 GLY B CA 1
ATOM 745 C C . GLY A 1 96 ? 16.213 6.053 -15.938 1.00 60.71 96 GLY B C 1
ATOM 746 O O . GLY A 1 96 ? 15.511 5.224 -16.511 1.00 63.89 96 GLY B O 1
ATOM 747 N N . TYR A 1 97 ? 15.694 7.098 -15.310 1.00 56.55 97 TYR B N 1
ATOM 748 C CA . TYR A 1 97 ? 14.272 7.378 -15.423 1.00 56.40 97 TYR B CA 1
ATOM 749 C C . TYR A 1 97 ? 14.002 8.068 -16.750 1.00 60.17 97 TYR B C 1
ATOM 750 O O . TYR A 1 97 ? 14.599 9.099 -17.048 1.00 62.17 97 TYR B O 1
ATOM 759 N N . ARG A 1 98 ? 13.106 7.493 -17.545 1.00 64.69 98 ARG B N 1
ATOM 760 C CA . ARG A 1 98 ? 12.786 8.037 -18.860 1.00 65.84 98 ARG B CA 1
ATOM 761 C C . ARG A 1 98 ? 12.071 9.379 -18.748 1.00 64.23 98 ARG B C 1
ATOM 762 O O . ARG A 1 98 ? 12.322 10.297 -19.529 1.00 61.71 98 ARG B O 1
ATOM 770 N N . THR A 1 99 ? 11.165 9.481 -17.782 1.00 63.43 99 THR B N 1
ATOM 771 C CA . THR A 1 99 ? 10.403 10.707 -17.582 1.00 63.03 99 THR B CA 1
ATOM 772 C C . THR A 1 99 ? 10.529 11.203 -16.157 1.00 50.11 99 THR B C 1
ATOM 773 O O . THR A 1 99 ? 10.955 10.459 -15.278 1.00 48.02 99 THR B O 1
ATOM 777 N N . LYS A 1 100 ? 10.143 12.455 -15.933 1.00 48.98 100 LYS B N 1
ATOM 778 C CA . LYS A 1 100 ? 10.022 12.983 -14.582 1.00 50.13 100 LYS B CA 1
ATOM 779 C C . LYS A 1 100 ? 9.060 12.142 -13.755 1.00 49.00 100 LYS B C 1
ATOM 780 O O . LYS A 1 100 ? 9.276 11.934 -12.562 1.00 44.14 100 LYS B O 1
ATOM 786 N N . ARG A 1 101 ? 7.982 11.687 -14.391 1.00 55.08 101 ARG B N 1
ATOM 787 C CA . ARG A 1 101 ? 6.972 10.901 -13.693 1.00 53.90 101 ARG B CA 1
ATOM 788 C C . ARG A 1 101 ? 7.567 9.630 -13.115 1.00 50.69 101 ARG B C 1
ATOM 789 O O . ARG A 1 101 ? 7.296 9.274 -11.968 1.00 46.15 101 ARG B O 1
ATOM 797 N N . ALA A 1 102 ? 8.387 8.960 -13.916 1.00 54.58 102 ALA B N 1
ATOM 798 C CA . ALA A 1 102 ? 9.037 7.733 -13.489 1.00 52.93 102 ALA B CA 1
ATOM 799 C C . ALA A 1 102 ? 9.831 8.022 -12.230 1.00 48.59 102 ALA B C 1
ATOM 800 O O . ALA A 1 102 ? 9.730 7.302 -11.244 1.00 54.51 102 ALA B O 1
ATOM 802 N N . LEU A 1 103 ? 10.589 9.110 -12.252 1.00 43.37 103 LEU B N 1
ATOM 803 C CA . LEU A 1 103 ? 11.380 9.502 -11.095 1.00 38.49 103 LEU B CA 1
ATOM 804 C C . LEU A 1 103 ? 10.507 9.751 -9.869 1.00 36.14 103 LEU B C 1
ATOM 805 O O . LEU A 1 103 ? 10.810 9.289 -8.774 1.00 34.70 103 LEU B O 1
ATOM 810 N N . PHE A 1 104 ? 9.404 10.461 -10.066 1.00 37.42 104 PHE B N 1
ATOM 811 C CA . PHE A 1 104 ? 8.603 10.923 -8.945 1.00 34.89 104 PHE B CA 1
ATOM 812 C C . PHE A 1 104 ? 7.492 9.981 -8.457 1.00 35.94 104 PHE B C 1
ATOM 813 O O . PHE A 1 104 ? 7.100 10.054 -7.297 1.00 40.81 104 PHE B O 1
ATOM 821 N N . LYS A 1 105 ? 7.003 9.104 -9.323 1.00 38.87 105 LYS B N 1
ATOM 822 C CA . LYS A 1 105 ? 5.739 8.411 -9.064 1.00 42.69 105 LYS B CA 1
ATOM 823 C C . LYS A 1 105 ? 5.769 7.546 -7.805 1.00 42.18 105 LYS B C 1
ATOM 824 O O . LYS A 1 105 ? 4.750 7.389 -7.142 1.00 41.60 105 LYS B O 1
ATOM 830 N N . ASN A 1 106 ? 6.925 6.988 -7.474 1.00 38.44 106 ASN B N 1
ATOM 831 C CA . ASN A 1 106 ? 7.045 6.252 -6.229 1.00 41.29 106 ASN B CA 1
ATOM 832 C C . ASN A 1 106 ? 8.017 6.942 -5.283 1.00 39.35 106 ASN B C 1
ATOM 833 O O . ASN A 1 106 ? 8.638 6.303 -4.449 1.00 39.67 106 ASN B O 1
ATOM 838 N N . MET A 1 107 ? 8.161 8.257 -5.404 1.00 36.39 107 MET B N 1
ATOM 839 C CA . MET A 1 107 ? 9.109 8.928 -4.533 1.00 34.55 107 MET B CA 1
ATOM 840 C C . MET A 1 107 ? 8.426 9.345 -3.253 1.00 35.12 107 MET B C 1
ATOM 841 O O . MET A 1 107 ? 7.415 10.067 -3.249 1.00 39.43 107 MET B O 1
ATOM 846 N N . LYS A 1 108 ? 8.986 8.860 -2.163 1.00 30.79 108 LYS B N 1
ATOM 847 C CA . LYS A 1 108 ? 8.568 9.257 -0.849 1.00 33.50 108 LYS B CA 1
ATOM 848 C C . LYS A 1 108 ? 9.472 10.366 -0.395 1.00 31.07 108 LYS B C 1
ATOM 849 O O . LYS A 1 108 ? 10.596 10.492 -0.857 1.00 30.77 108 LYS B O 1
ATOM 855 N N . LYS A 1 109 ? 8.999 11.148 0.548 1.00 30.17 109 LYS B N 1
ATOM 856 C CA . LYS A 1 109 ? 9.828 12.170 1.113 1.00 26.13 109 LYS B CA 1
ATOM 857 C C . LYS A 1 109 ? 9.648 12.113 2.612 1.00 29.46 109 LYS B C 1
ATOM 858 O O . LYS A 1 109 ? 8.517 12.094 3.107 1.00 35.43 109 LYS B O 1
ATOM 864 N N . VAL A 1 110 ? 10.759 12.033 3.334 1.00 21.71 110 VAL B N 1
ATOM 865 C CA . VAL A 1 110 ? 10.679 12.123 4.776 1.00 25.12 110 VAL B CA 1
ATOM 866 C C . VAL A 1 110 ? 11.451 13.356 5.193 1.00 25.51 110 VAL B C 1
ATOM 867 O O . VAL A 1 110 ? 12.585 13.559 4.758 1.00 28.89 110 VAL B O 1
ATOM 871 N N . GLY A 1 111 ? 10.813 14.191 6.008 1.00 25.64 111 GLY B N 1
ATOM 872 C CA . GLY A 1 111 ? 11.408 15.433 6.461 1.00 23.10 111 GLY B CA 1
ATOM 873 C C . GLY A 1 111 ? 12.052 15.179 7.800 1.00 27.50 111 GLY B C 1
ATOM 874 O O . GLY A 1 111 ? 11.471 14.527 8.660 1.00 29.58 111 GLY B O 1
ATOM 875 N N . ILE A 1 112 ? 13.266 15.683 7.969 1.00 27.83 112 ILE B N 1
ATOM 876 C CA . ILE A 1 112 ? 13.949 15.561 9.238 1.00 25.21 112 ILE B CA 1
ATOM 877 C C . ILE A 1 112 ? 14.271 16.949 9.778 1.00 28.14 112 ILE B C 1
ATOM 878 O O . ILE A 1 112 ? 14.766 17.834 9.067 1.00 27.58 112 ILE B O 1
ATOM 883 N N . HIS A 1 113 ? 13.931 17.146 11.037 1.00 30.05 113 HIS B N 1
ATOM 884 C CA . HIS A 1 113 ? 14.107 18.434 11.659 1.00 31.45 113 HIS B CA 1
ATOM 885 C C . HIS A 1 113 ? 14.745 18.274 13.019 1.00 32.90 113 HIS B C 1
ATOM 886 O O . HIS A 1 113 ? 14.225 17.553 13.862 1.00 34.88 113 HIS B O 1
ATOM 893 N N . LEU A 1 114 ? 15.869 18.947 13.231 1.00 32.05 114 LEU B N 1
ATOM 894 C CA . LEU A 1 114 ? 16.533 18.885 14.512 1.00 34.62 114 LEU B CA 1
ATOM 895 C C . LEU A 1 114 ? 16.546 20.285 15.088 1.00 38.22 114 LEU B C 1
ATOM 896 O O . LEU A 1 114 ? 17.090 21.212 14.496 1.00 41.23 114 LEU B O 1
ATOM 901 N N . VAL A 1 115 ? 15.905 20.440 16.231 1.00 38.50 115 VAL B N 1
ATOM 902 C CA . VAL A 1 115 ? 16.009 21.678 16.966 1.00 40.54 115 VAL B CA 1
ATOM 903 C C . VAL A 1 115 ? 16.173 21.297 18.408 1.00 43.99 115 VAL B C 1
ATOM 904 O O . VAL A 1 115 ? 15.464 20.432 18.919 1.00 42.79 115 VAL B O 1
ATOM 908 N N . ASN A 1 116 ? 17.147 21.929 19.044 1.00 52.63 116 ASN B N 1
ATOM 909 C CA . ASN A 1 116 ? 17.429 21.708 20.444 1.00 55.67 116 ASN B CA 1
ATOM 910 C C . ASN A 1 116 ? 17.698 20.243 20.740 1.00 55.08 116 ASN B C 1
ATOM 911 O O . ASN A 1 116 ? 18.631 19.666 20.190 1.00 59.73 116 ASN B O 1
ATOM 916 N N . ASP A 1 117 ? 16.895 19.626 21.591 1.00 53.91 117 ASP B N 1
ATOM 917 C CA . ASP A 1 117 ? 17.226 18.269 22.010 1.00 56.41 117 ASP B CA 1
ATOM 918 C C . ASP A 1 117 ? 16.541 17.194 21.168 1.00 52.62 117 ASP B C 1
ATOM 919 O O . ASP A 1 117 ? 16.646 16.015 21.471 1.00 58.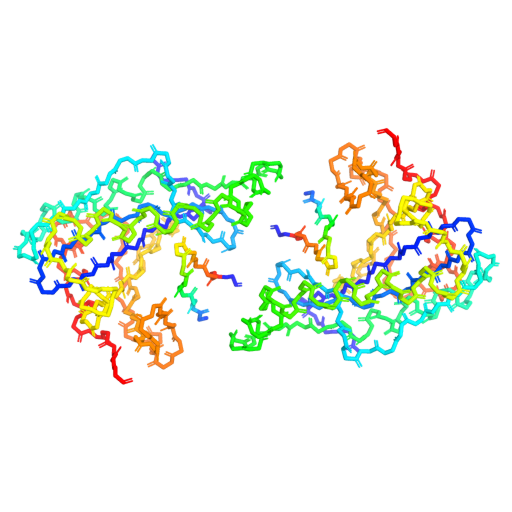47 117 ASP B O 1
ATOM 921 N N . VAL A 1 118 ? 15.849 17.593 20.110 1.00 50.08 118 VAL B N 1
ATOM 922 C CA . VAL A 1 118 ? 14.934 16.668 19.454 1.00 46.60 118 VAL B CA 1
ATOM 923 C C . VAL A 1 118 ? 15.066 16.561 17.931 1.00 43.30 118 VAL B C 1
ATOM 924 O O . VAL A 1 118 ? 15.092 17.566 17.209 1.00 41.76 118 VAL B O 1
ATOM 928 N N . ILE A 1 119 ? 15.128 15.326 17.445 1.00 40.44 119 ILE B N 1
ATOM 929 C CA . ILE A 1 119 ? 15.047 15.067 16.014 1.00 37.50 119 ILE B CA 1
ATOM 930 C C . ILE A 1 119 ? 13.627 14.617 15.711 1.00 38.21 119 ILE B C 1
ATOM 931 O O . ILE A 1 119 ? 13.133 13.683 16.325 1.00 39.28 119 ILE B O 1
ATOM 936 N N . THR A 1 120 ? 12.958 15.325 14.811 1.00 38.00 120 THR B N 1
ATOM 937 C CA . THR A 1 120 ? 11.592 14.978 14.420 1.00 39.82 120 THR B CA 1
ATOM 938 C C . THR A 1 120 ? 11.621 14.481 12.991 1.00 36.73 120 THR B C 1
ATOM 939 O O . THR A 1 120 ? 12.134 15.156 12.109 1.00 33.22 120 THR B O 1
ATOM 943 N N . ILE A 1 121 ? 11.082 13.290 12.771 1.00 36.57 121 ILE B N 1
ATOM 944 C CA . ILE A 1 121 ? 11.115 12.679 11.455 1.00 33.52 121 ILE B CA 1
ATOM 945 C C . ILE A 1 121 ? 9.700 12.578 10.951 1.00 33.31 121 ILE B C 1
ATOM 946 O O . ILE A 1 121 ? 8.891 11.845 11.490 1.00 34.31 121 ILE B O 1
ATOM 951 N N . ARG A 1 122 ? 9.381 13.370 9.941 1.00 32.27 122 ARG B N 1
ATOM 952 C CA . ARG A 1 122 ? 7.999 13.440 9.499 1.00 34.43 122 ARG B CA 1
ATOM 953 C C . ARG A 1 122 ? 7.792 12.715 8.196 1.00 33.15 122 ARG B C 1
ATOM 954 O O . ARG A 1 122 ? 8.395 13.065 7.179 1.00 32.55 122 ARG B O 1
ATOM 962 N N . PRO A 1 123 ? 6.912 11.714 8.226 1.00 32.02 123 PRO B N 1
ATOM 963 C CA . PRO A 1 123 ? 6.397 11.139 6.990 1.00 31.73 123 PRO B CA 1
ATOM 964 C C . PRO A 1 123 ? 5.637 12.240 6.242 1.00 33.36 123 PRO B C 1
ATOM 965 O O . PRO A 1 123 ? 5.279 13.267 6.820 1.00 33.24 123 PRO B O 1
ATOM 969 N N . SER A 1 124 ? 5.414 12.046 4.959 1.00 34.19 124 SER B N 1
ATOM 970 C CA . SER A 1 124 ? 4.692 13.038 4.195 1.00 34.15 124 SER B CA 1
ATOM 971 C C . SER A 1 124 ? 3.641 12.351 3.366 1.00 39.65 124 SER B C 1
ATOM 972 O O . SER A 1 124 ? 3.696 11.136 3.151 1.00 40.75 124 SER B O 1
ATOM 975 N N . PHE A 1 125 ? 2.695 13.147 2.896 1.00 39.26 125 PHE B N 1
ATOM 976 C CA . PHE A 1 125 ? 1.683 12.694 1.969 1.00 41.01 125 PHE B CA 1
ATOM 977 C C . PHE A 1 125 ? 2.120 13.142 0.594 1.00 41.09 125 PHE B C 1
ATOM 978 O O . PHE A 1 125 ? 2.363 14.348 0.352 1.00 36.51 125 PHE B O 1
ATOM 986 N N . HIS A 1 126 ? 2.269 12.161 -0.282 1.00 37.13 126 HIS B N 1
ATOM 987 C CA . HIS A 1 126 ? 2.680 12.398 -1.644 1.00 38.56 126 HIS B CA 1
ATOM 988 C C . HIS A 1 126 ? 1.469 12.851 -2.457 1.00 40.96 126 HIS B C 1
ATOM 989 O O . HIS A 1 126 ? 0.830 12.059 -3.128 1.00 45.90 126 HIS B O 1
ATOM 996 N N . GLU A 1 127 ? 1.170 14.142 -2.403 1.00 38.21 127 GLU B N 1
ATOM 997 C CA . GLU A 1 127 ? -0.119 14.651 -2.854 1.00 45.32 127 GLU B CA 1
ATOM 998 C C . GLU A 1 127 ? -0.218 14.878 -4.360 1.00 43.43 127 GLU B C 1
ATOM 999 O O . GLU A 1 127 ? -1.272 14.711 -4.947 1.00 47.00 127 GLU B O 1
ATOM 1005 N N . LYS A 1 128 ? 0.864 15.337 -4.966 1.00 43.82 128 LYS B N 1
ATOM 1006 C CA . LYS A 1 128 ? 0.937 15.480 -6.415 1.00 47.71 128 LYS B CA 1
ATOM 1007 C C . LYS A 1 128 ? 2.207 14.791 -6.797 1.00 40.25 128 LYS B C 1
ATOM 1008 O O . LYS A 1 128 ? 2.990 14.457 -5.921 1.00 37.56 128 LYS B O 1
ATOM 1014 N N . LEU A 1 129 ? 2.462 14.643 -8.086 1.00 41.56 129 LEU B N 1
ATOM 1015 C CA . LEU A 1 129 ? 3.697 13.996 -8.512 1.00 39.80 129 LEU B CA 1
ATOM 1016 C C . LEU A 1 129 ? 4.911 14.613 -7.808 1.00 36.98 129 LEU B C 1
ATOM 1017 O O . LEU A 1 129 ? 5.733 13.908 -7.218 1.00 35.67 129 LEU B O 1
ATOM 1022 N N . GLU A 1 130 ? 5.007 15.938 -7.825 1.00 38.65 130 GLU B N 1
ATOM 1023 C CA . GLU A 1 130 ? 6.217 16.571 -7.324 1.00 35.84 130 GLU B CA 1
ATOM 1024 C C . GLU A 1 130 ? 5.986 17.362 -6.038 1.00 39.88 130 GLU B C 1
ATOM 1025 O O . GLU A 1 130 ? 6.697 18.336 -5.752 1.00 40.91 130 GLU B O 1
ATOM 1031 N N . ALA A 1 131 ? 4.994 16.944 -5.258 1.00 33.78 131 ALA B N 1
ATOM 1032 C CA . ALA A 1 131 ? 4.680 17.644 -4.025 1.00 33.29 131 ALA B CA 1
ATOM 1033 C C . ALA A 1 131 ? 4.390 16.681 -2.881 1.00 34.43 131 ALA B C 1
ATOM 1034 O O . ALA A 1 131 ? 3.688 15.674 -3.026 1.00 37.64 131 ALA B O 1
ATOM 1036 N N . TRP A 1 132 ? 4.961 17.004 -1.739 1.00 30.06 132 TRP B N 1
ATOM 1037 C CA . TRP A 1 132 ? 4.766 16.240 -0.520 1.00 34.43 132 TRP B CA 1
ATOM 1038 C C . TRP A 1 132 ? 4.257 17.172 0.545 1.00 33.56 132 TRP B C 1
ATOM 1039 O O . TRP A 1 132 ? 4.837 18.220 0.809 1.00 34.29 132 TRP B O 1
ATOM 1050 N N . SER A 1 133 ? 3.202 16.757 1.204 1.00 35.68 133 SER B N 1
ATOM 1051 C CA . SER A 1 133 ? 2.579 17.617 2.163 1.00 43.56 133 SER B CA 1
ATOM 1052 C C . SER A 1 133 ? 2.450 16.932 3.505 1.00 43.29 133 SER B C 1
ATOM 1053 O O . SER A 1 133 ? 2.315 15.702 3.595 1.00 39.76 133 SER B O 1
ATOM 1056 N N . GLY A 1 134 ? 2.488 17.752 4.544 1.00 41.32 134 GLY B N 1
ATOM 1057 C CA . GLY A 1 134 ? 2.257 17.283 5.888 1.00 38.72 134 GLY B CA 1
ATOM 1058 C C . GLY A 1 134 ? 0.779 17.181 6.174 1.00 39.01 134 GLY B C 1
ATOM 1059 O O . GLY A 1 134 ? 0.394 16.658 7.208 1.00 40.51 134 GLY B O 1
ATOM 1060 N N . ASN A 1 135 ? -0.056 17.691 5.271 1.00 43.98 135 ASN B N 1
ATOM 1061 C CA . ASN A 1 135 ? -1.490 17.520 5.447 1.00 55.72 135 ASN B CA 1
ATOM 1062 C C . ASN A 1 135 ? -1.746 16.018 5.407 1.00 58.38 135 ASN B C 1
ATOM 1063 O O . ASN A 1 135 ? -1.021 15.276 4.745 1.00 66.23 135 ASN B O 1
ATOM 1068 N N . ARG A 1 136 ? -2.701 15.551 6.183 1.00 55.70 136 ARG B N 1
ATOM 1069 C CA . ARG A 1 136 ? -3.050 14.136 6.124 1.00 56.66 136 ARG B CA 1
ATOM 1070 C C . ARG A 1 136 ? -1.972 13.234 6.731 1.00 51.05 136 ARG B C 1
ATOM 1071 O O . ARG A 1 136 ? -2.125 12.019 6.754 1.00 52.96 136 ARG B O 1
ATOM 1079 N N . ILE A 1 137 ? -0.891 13.828 7.224 1.00 44.07 137 ILE B N 1
ATOM 1080 C CA . ILE A 1 137 ? -0.006 13.116 8.140 1.00 42.81 137 ILE B CA 1
ATOM 1081 C C . ILE A 1 137 ? -0.266 13.653 9.538 1.00 47.86 137 ILE B C 1
ATOM 1082 O O . ILE A 1 137 ? -0.097 14.844 9.793 1.00 50.72 137 ILE B O 1
ATOM 1087 N N . ASN A 1 138 ? -0.696 12.792 10.451 1.00 49.06 138 ASN B N 1
ATOM 1088 C CA . ASN A 1 138 ? -1.021 13.261 11.789 1.00 52.09 138 ASN B CA 1
ATOM 1089 C C . ASN A 1 138 ? 0.234 13.375 12.614 1.00 50.21 138 ASN B C 1
ATOM 1090 O O . ASN A 1 138 ? 1.196 12.642 12.382 1.00 50.90 138 ASN B O 1
ATOM 1095 N N . GLU A 1 139 ? 0.242 14.329 13.540 1.00 57.33 139 GLU B N 1
ATOM 1096 C CA . GLU A 1 139 ? 1.396 14.557 14.412 1.00 58.37 139 GLU B CA 1
ATOM 1097 C C . GLU A 1 139 ? 1.857 13.247 15.051 1.00 54.77 139 GLU B C 1
ATOM 1098 O O . GLU A 1 139 ? 3.050 12.996 15.187 1.00 53.12 139 GLU B O 1
ATOM 1100 N N . SER A 1 140 ? 0.893 12.397 15.389 1.00 56.83 140 SER B N 1
ATOM 1101 C CA . SER A 1 140 ? 1.175 11.119 16.034 1.00 59.77 140 SER B CA 1
ATOM 1102 C C . SER A 1 140 ? 2.011 10.176 15.164 1.00 59.92 140 SER B C 1
ATOM 1103 O O . SER A 1 140 ? 2.620 9.240 15.674 1.00 62.56 140 SER B O 1
ATOM 1106 N N . ASP A 1 141 ? 2.069 10.433 13.861 1.00 53.33 141 ASP B N 1
ATOM 1107 C CA . ASP A 1 141 ? 2.843 9.573 12.972 1.00 45.76 141 ASP B CA 1
ATOM 1108 C C . ASP A 1 141 ? 4.309 10.003 12.867 1.00 45.81 141 ASP B C 1
ATOM 1109 O O . ASP A 1 141 ? 5.118 9.329 12.232 1.00 45.11 141 ASP B O 1
ATOM 1114 N N . TYR A 1 142 ? 4.641 11.137 13.478 1.00 46.35 142 TYR B N 1
ATOM 1115 C CA . TYR A 1 142 ? 6.024 11.595 13.538 1.00 44.21 142 TYR B CA 1
ATOM 1116 C C . TYR A 1 142 ? 6.869 10.612 14.326 1.00 40.49 142 TYR B C 1
ATOM 1117 O O . TYR A 1 142 ? 6.406 10.031 15.307 1.00 44.94 142 TYR B O 1
ATOM 1126 N N . VAL A 1 143 ? 8.112 10.428 13.907 1.00 38.38 143 VAL B N 1
ATOM 1127 C CA . VAL A 1 143 ? 9.053 9.672 14.713 1.00 38.52 143 VAL B CA 1
ATOM 1128 C C . VAL A 1 143 ? 9.961 10.681 15.375 1.00 40.45 143 VAL B C 1
ATOM 1129 O O . VAL A 1 143 ? 10.681 11.429 14.705 1.00 39.60 143 VAL B O 1
ATOM 1133 N N . VAL A 1 144 ? 9.875 10.747 16.695 1.00 43.66 144 VAL B N 1
ATOM 1134 C CA . VAL A 1 144 ? 10.636 11.710 17.473 1.00 45.89 144 VAL B CA 1
ATOM 1135 C C . VAL A 1 144 ? 11.744 10.988 18.220 1.00 45.43 144 VAL B C 1
ATOM 1136 O O . VAL A 1 144 ? 11.505 9.986 18.879 1.00 44.66 144 VAL B O 1
ATOM 1140 N N . LEU A 1 145 ? 12.964 11.484 18.065 1.00 42.05 145 LEU B N 1
ATOM 1141 C CA . LEU A 1 145 ? 14.130 10.866 18.668 1.00 42.37 145 LEU B CA 1
ATOM 1142 C C . LEU A 1 145 ? 14.982 11.935 19.291 1.00 41.22 145 LEU B C 1
ATOM 1143 O O . LEU A 1 145 ? 15.132 13.008 18.718 1.00 42.79 145 LEU B O 1
ATOM 1148 N N . PRO A 1 146 ? 15.546 11.654 20.469 1.00 43.81 146 PRO B N 1
ATOM 1149 C CA . PRO A 1 146 ? 16.550 12.573 21.002 1.00 44.07 146 PRO B CA 1
ATOM 1150 C C . PRO A 1 146 ? 17.661 12.777 19.976 1.00 42.20 146 PRO B C 1
ATOM 1151 O O . PRO A 1 146 ? 17.948 11.878 19.199 1.00 44.28 146 PRO B O 1
ATOM 1155 N N . ALA A 1 147 ? 18.260 13.956 19.966 1.00 47.64 147 ALA B N 1
ATOM 1156 C CA . ALA A 1 147 ? 19.315 14.278 19.016 1.00 48.02 147 ALA B CA 1
ATOM 1157 C C . ALA A 1 147 ? 20.558 13.420 19.222 1.00 48.83 147 ALA B C 1
ATOM 1158 O O . ALA A 1 147 ? 21.343 13.227 18.290 1.00 48.91 147 ALA B O 1
ATOM 1160 N N . ASP A 1 148 ? 20.730 12.897 20.433 1.00 47.23 148 ASP B N 1
ATOM 1161 C CA . ASP A 1 148 ? 21.910 12.100 20.739 1.00 49.93 148 ASP B CA 1
ATOM 1162 C C . ASP A 1 148 ? 21.722 10.615 20.425 1.00 53.40 148 ASP B C 1
ATOM 1163 O O . ASP A 1 148 ? 22.542 9.786 20.821 1.00 56.77 148 ASP B O 1
ATOM 1168 N N . SER A 1 149 ? 20.644 10.274 19.724 1.00 50.72 149 SER B N 1
ATOM 1169 C CA . SER A 1 149 ? 20.433 8.892 19.304 1.00 46.28 149 SER B CA 1
ATOM 1170 C C . SER A 1 149 ? 21.624 8.384 18.494 1.00 46.38 149 SER B C 1
ATOM 1171 O O . SER A 1 149 ? 22.265 9.149 17.786 1.00 47.11 149 SER B O 1
ATOM 1174 N N . SER A 1 150 ? 21.918 7.094 18.592 1.00 42.45 150 SER B N 1
ATOM 1175 C CA . SER A 1 150 ? 22.964 6.504 17.765 1.00 48.85 150 SER B CA 1
ATOM 1176 C C . SER A 1 150 ? 22.579 6.661 16.302 1.00 44.69 150 SER B C 1
ATOM 1177 O O . SER A 1 150 ? 21.397 6.722 15.994 1.00 44.36 150 SER B O 1
ATOM 1180 N N . PRO A 1 151 ? 23.567 6.714 15.395 1.00 46.60 151 PRO B N 1
ATOM 1181 C CA . PRO A 1 151 ? 23.226 6.751 13.968 1.00 45.00 151 PRO B CA 1
ATOM 1182 C C . PRO A 1 151 ? 22.273 5.617 13.577 1.00 43.85 151 PRO B C 1
ATOM 1183 O O . PRO A 1 151 ? 21.391 5.820 12.748 1.00 43.41 151 PRO B O 1
ATOM 1187 N N . THR A 1 152 ? 22.426 4.448 14.187 1.00 42.17 152 THR B N 1
ATOM 1188 C CA . THR A 1 152 ? 21.565 3.327 13.845 1.00 44.35 152 THR B CA 1
ATOM 1189 C C . THR A 1 152 ? 20.092 3.619 14.188 1.00 43.24 152 THR B C 1
ATOM 1190 O O . THR A 1 152 ? 19.209 3.369 13.372 1.00 41.03 152 THR B O 1
ATOM 1194 N N . GLU A 1 153 ? 19.827 4.199 15.360 1.00 44.44 153 GLU B N 1
ATOM 1195 C CA . GLU A 1 153 ? 18.449 4.510 15.760 1.00 38.72 153 GLU B CA 1
ATOM 1196 C C . GLU A 1 153 ? 17.849 5.589 14.865 1.00 38.38 153 GLU B C 1
ATOM 1197 O O . GLU A 1 153 ? 16.650 5.593 14.572 1.00 39.00 153 GLU B O 1
ATOM 1203 N N . ILE A 1 154 ? 18.684 6.509 14.409 1.00 35.77 154 ILE B N 1
ATOM 1204 C CA . ILE A 1 154 ? 18.200 7.519 13.490 1.00 32.49 154 ILE B CA 1
ATOM 1205 C C . ILE A 1 154 ? 17.837 6.883 12.150 1.00 34.74 154 ILE B C 1
ATOM 1206 O O . ILE A 1 154 ? 16.781 7.167 11.576 1.00 37.12 154 ILE B O 1
ATOM 1211 N N . GLY A 1 155 ? 18.724 6.040 11.644 1.00 37.16 155 GLY B N 1
ATOM 1212 C CA . GLY A 1 155 ? 18.455 5.282 10.434 1.00 35.17 155 GLY B CA 1
ATOM 1213 C C . GLY A 1 155 ? 17.194 4.456 10.573 1.00 34.88 155 GLY B C 1
ATOM 1214 O O . GLY A 1 155 ? 16.313 4.515 9.721 1.00 36.30 155 GLY B O 1
ATOM 1215 N N . SER A 1 156 ? 17.089 3.701 11.662 1.00 37.10 156 SER B N 1
ATOM 1216 C CA . SER A 1 156 ? 15.893 2.908 11.897 1.00 41.83 156 SER B CA 1
ATOM 1217 C C . SER A 1 156 ? 14.643 3.795 11.955 1.00 39.88 156 SER B C 1
ATOM 1218 O O . SER A 1 156 ? 13.581 3.443 11.427 1.00 38.89 156 SER B O 1
ATOM 1221 N N . GLY A 1 157 ? 14.781 4.961 12.573 1.00 37.31 157 GLY B N 1
ATOM 1222 C CA . GLY A 1 157 ? 13.663 5.868 12.722 1.00 34.03 157 GLY B CA 1
ATOM 1223 C C . GLY A 1 157 ? 13.261 6.442 11.380 1.00 38.44 157 GLY B C 1
ATOM 1224 O O . GLY A 1 157 ? 12.095 6.728 11.135 1.00 36.84 157 GLY B O 1
ATOM 1225 N N . LEU A 1 158 ? 14.231 6.624 10.497 1.00 39.09 158 LEU B N 1
ATOM 1226 C CA . LEU A 1 158 ? 13.900 7.090 9.162 1.00 38.17 158 LEU B CA 1
ATOM 1227 C C . LEU A 1 158 ? 13.061 6.050 8.429 1.00 39.08 158 LE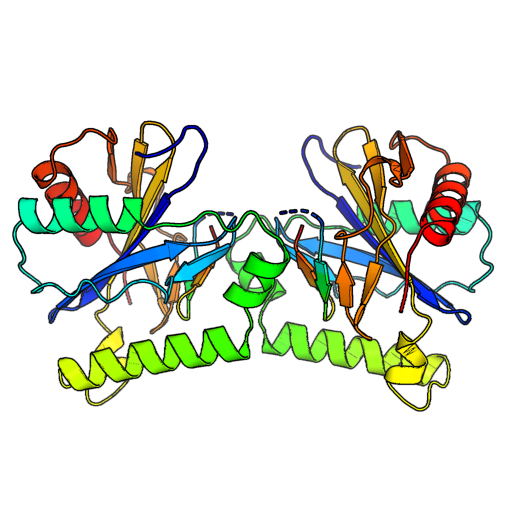U B C 1
ATOM 1228 O O . LEU A 1 158 ? 12.105 6.386 7.739 1.00 39.83 158 LEU B O 1
ATOM 1233 N N . ARG A 1 159 ? 13.425 4.786 8.610 1.00 40.48 159 ARG B N 1
ATOM 1234 C CA . ARG A 1 159 ? 12.730 3.666 7.981 1.00 44.69 159 ARG B CA 1
ATOM 1235 C C . ARG A 1 159 ? 11.313 3.554 8.497 1.00 47.51 159 ARG B C 1
ATOM 1236 O O . ARG A 1 159 ? 10.389 3.244 7.745 1.00 47.39 159 ARG B O 1
ATOM 1244 N N . LEU A 1 160 ? 11.149 3.792 9.791 1.00 45.17 160 LEU B N 1
ATOM 1245 C CA . LEU A 1 160 ? 9.825 3.804 10.381 1.00 47.13 160 LEU B CA 1
ATOM 1246 C C . LEU A 1 160 ? 8.958 4.895 9.750 1.00 43.60 160 LEU B C 1
ATOM 1247 O O . LEU A 1 160 ? 7.820 4.640 9.357 1.00 49.88 160 LEU B O 1
ATOM 1252 N N . ALA A 1 161 ? 9.485 6.110 9.668 1.00 34.16 161 ALA B N 1
ATOM 1253 C CA . ALA A 1 161 ? 8.725 7.207 9.084 1.00 31.38 161 ALA B CA 1
ATOM 1254 C C . ALA A 1 161 ? 8.375 6.895 7.644 1.00 35.03 161 ALA B C 1
ATOM 1255 O O . ALA A 1 161 ? 7.243 7.119 7.232 1.00 38.71 161 ALA B O 1
ATOM 1257 N N . LEU A 1 162 ? 9.332 6.355 6.892 1.00 32.21 162 LEU B N 1
ATOM 1258 C CA . LEU A 1 162 ? 9.091 6.021 5.491 1.00 33.64 162 LEU B CA 1
ATOM 1259 C C . LEU A 1 162 ? 7.879 5.105 5.360 1.00 36.89 162 LEU B C 1
ATOM 1260 O O . LEU A 1 162 ? 7.047 5.282 4.473 1.00 38.94 162 LEU B O 1
ATOM 1265 N N . SER A 1 163 ? 7.775 4.140 6.264 1.00 43.74 163 SER B N 1
ATOM 1266 C CA . SER A 1 163 ? 6.650 3.210 6.255 1.00 47.16 163 SER B CA 1
ATOM 1267 C C . SER A 1 163 ? 5.320 3.933 6.523 1.00 38.77 163 SER B C 1
ATOM 1268 O O . SER A 1 163 ? 4.251 3.389 6.293 1.00 41.84 163 SER B O 1
ATOM 1271 N N . ARG A 1 164 ? 5.386 5.169 6.998 1.00 40.44 164 ARG B N 1
ATOM 1272 C CA . ARG A 1 164 ? 4.171 5.893 7.350 1.00 43.03 164 ARG B CA 1
ATOM 1273 C C . ARG A 1 164 ? 3.800 6.968 6.342 1.00 41.82 164 ARG B C 1
ATOM 1274 O O . ARG A 1 164 ? 2.798 7.670 6.510 1.00 42.37 164 ARG B O 1
ATOM 1282 N N . CYS A 1 165 ? 4.609 7.117 5.304 1.00 37.24 165 CYS B N 1
ATOM 1283 C CA . CYS A 1 165 ? 4.263 8.049 4.241 1.00 39.95 165 CYS B CA 1
ATOM 1284 C C . CYS A 1 165 ? 3.005 7.559 3.545 1.00 45.66 165 CYS B C 1
ATOM 1285 O O . CYS A 1 165 ? 2.772 6.363 3.479 1.00 42.84 165 CYS B O 1
ATOM 1288 N N . LYS A 1 166 ? 2.190 8.492 3.053 1.00 43.62 166 LYS B N 1
ATOM 1289 C CA . LYS A 1 166 ? 0.992 8.160 2.297 1.00 44.79 166 LYS B CA 1
ATOM 1290 C C . LYS A 1 166 ? 1.137 8.681 0.869 1.00 45.26 166 LYS B C 1
ATOM 1291 O O . LYS A 1 166 ? 1.857 9.650 0.623 1.00 40.38 166 LYS B O 1
ATOM 1293 N N . GLY A 1 167 ? 0.455 8.047 -0.077 1.00 53.90 167 GLY B N 1
ATOM 1294 C CA . GLY A 1 167 ? 0.640 8.402 -1.470 1.00 53.26 167 GLY B CA 1
ATOM 1295 C C . GLY A 1 167 ? -0.615 8.307 -2.301 1.00 61.48 167 GLY B C 1
ATOM 1296 O O . GLY A 1 167 ? -1.647 7.842 -1.824 1.00 67.22 167 GLY B O 1
ATOM 1297 N N . THR A 1 168 ? -0.514 8.763 -3.548 1.00 65.29 168 THR B N 1
ATOM 1298 C CA . THR A 1 168 ? -1.603 8.678 -4.520 1.00 65.55 168 THR B CA 1
ATOM 1299 C C . THR A 1 168 ? -2.860 9.393 -4.042 1.00 71.11 168 THR B C 1
ATOM 1300 O O . THR A 1 168 ? -2.943 10.621 -4.108 1.00 76.76 168 THR B O 1
ATOM 1304 N N . SER B 2 1 ? 6.837 27.038 7.879 1.00 48.71 1 SER A N 1
ATOM 1305 C CA . SER B 2 1 ? 6.775 27.806 9.121 1.00 55.09 1 SER A CA 1
ATOM 1306 C C . SER B 2 1 ? 5.390 27.924 9.782 1.00 53.52 1 SER A C 1
ATOM 1307 O O . SER B 2 1 ? 5.242 28.706 10.718 1.00 63.50 1 SER A O 1
ATOM 1328 N N . LYS B 2 3 ? 1.934 22.281 9.409 1.00 42.29 3 LYS A N 1
ATOM 1329 C CA . LYS B 2 3 ? 2.080 21.255 8.397 1.00 42.42 3 LYS A CA 1
ATOM 1330 C C . LYS B 2 3 ? 3.082 21.785 7.378 1.00 45.37 3 LYS A C 1
ATOM 1331 O O . LYS B 2 3 ? 3.098 22.981 7.065 1.00 48.53 3 LYS A O 1
ATOM 1337 N N . GLU B 2 4 ? 3.934 20.906 6.879 1.00 42.73 4 GLU A N 1
ATOM 1338 C CA . GLU B 2 4 ? 4.950 21.320 5.933 1.00 39.79 4 GLU A CA 1
ATOM 1339 C C . GLU B 2 4 ? 4.483 21.022 4.522 1.00 35.11 4 GLU A C 1
ATOM 1340 O O . GLU B 2 4 ? 3.622 20.191 4.315 1.00 35.11 4 GLU A O 1
ATOM 1346 N N . TYR B 2 5 ? 5.041 21.728 3.556 1.00 36.38 5 TYR A N 1
ATOM 1347 C CA . TYR B 2 5 ? 4.763 21.472 2.156 1.00 35.09 5 TYR A CA 1
ATOM 1348 C C . TYR B 2 5 ? 6.064 21.486 1.382 1.00 36.59 5 TYR A C 1
ATOM 1349 O O . TYR B 2 5 ? 6.809 22.471 1.435 1.00 37.36 5 TYR A O 1
ATOM 1358 N N . ALA B 2 6 ? 6.339 20.409 0.664 1.00 34.98 6 ALA A N 1
ATOM 1359 C CA . ALA B 2 6 ? 7.593 20.313 -0.064 1.00 34.54 6 ALA A CA 1
ATOM 1360 C C . ALA B 2 6 ? 7.312 20.296 -1.551 1.00 44.20 6 ALA A C 1
ATOM 1361 O O . ALA B 2 6 ? 6.556 19.450 -2.047 1.00 35.74 6 ALA A O 1
ATOM 1363 N N . LEU B 2 7 ? 7.938 21.233 -2.251 1.00 35.69 7 LEU A N 1
ATOM 1364 C CA . LEU B 2 7 ? 7.728 21.419 -3.674 1.00 36.88 7 LEU A CA 1
ATOM 1365 C C . LEU B 2 7 ? 8.926 22.104 -4.307 1.00 42.00 7 LEU A C 1
ATOM 1366 O O . LEU B 2 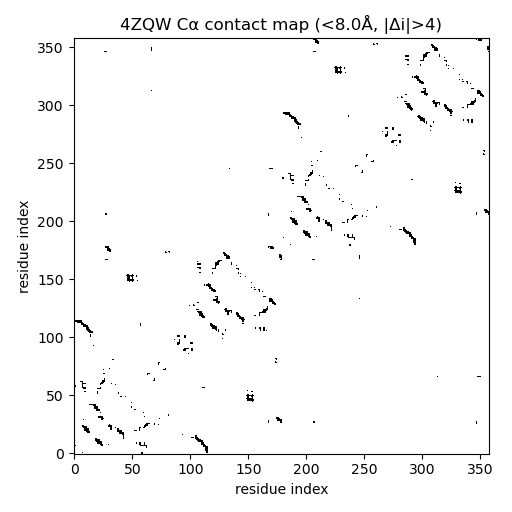7 ? 9.422 23.094 -3.779 1.00 37.61 7 LEU A O 1
ATOM 1371 N N . SER B 2 8 ? 9.389 21.548 -5.422 1.00 38.10 8 SER A N 1
ATOM 1372 C CA . SER B 2 8 ? 10.416 22.168 -6.258 1.00 45.61 8 SER A CA 1
ATOM 1373 C C . SER B 2 8 ? 11.706 22.506 -5.520 1.00 38.64 8 SER A C 1
ATOM 1374 O O . SER B 2 8 ? 12.296 23.551 -5.754 1.00 39.77 8 SER A O 1
ATOM 1377 N N . GLY B 2 9 ? 12.151 21.606 -4.650 1.00 37.66 9 GLY A N 1
ATOM 1378 C CA . GLY B 2 9 ? 13.417 21.807 -3.977 1.00 46.24 9 GLY A CA 1
ATOM 1379 C C . GLY B 2 9 ? 13.253 22.759 -2.819 1.00 38.06 9 GLY A C 1
ATOM 1380 O O . GLY B 2 9 ? 14.217 23.235 -2.246 1.00 39.12 9 GLY A O 1
ATOM 1381 N N . ARG B 2 10 ? 12.006 23.022 -2.482 1.00 37.41 10 ARG A N 1
ATOM 1382 C CA . ARG B 2 10 ? 11.673 23.925 -1.403 1.00 42.78 10 ARG A CA 1
ATOM 1383 C C . ARG B 2 10 ? 10.775 23.259 -0.402 1.00 36.69 10 ARG A C 1
ATOM 1384 O O . ARG B 2 10 ? 10.113 22.289 -0.725 1.00 35.74 10 ARG A O 1
ATOM 1392 N N . GLU B 2 11 ? 10.756 23.774 0.818 1.00 37.25 11 GLU A N 1
ATOM 1393 C CA . GLU B 2 11 ? 9.780 23.321 1.787 1.00 36.53 11 GLU A CA 1
ATOM 1394 C C . GLU B 2 11 ? 9.344 24.468 2.648 1.00 38.42 11 GLU A C 1
ATOM 1395 O O . GLU B 2 11 ? 10.178 25.238 3.164 1.00 40.13 11 GLU A O 1
ATOM 1401 N N . LEU B 2 12 ? 8.026 24.615 2.751 1.00 41.93 12 LEU A N 1
ATOM 1402 C CA . LEU B 2 12 ? 7.431 25.596 3.641 1.00 40.54 12 LEU A CA 1
ATOM 1403 C C . LEU B 2 12 ? 7.349 24.979 5.020 1.00 40.50 12 LEU A C 1
ATOM 1404 O O . LEU B 2 12 ? 6.651 23.992 5.208 1.00 38.63 12 LEU A O 1
ATOM 1409 N N . THR B 2 13 ? 8.071 25.550 5.979 1.00 45.95 13 THR A N 1
ATOM 1410 C CA . THR B 2 13 ? 8.104 24.983 7.323 1.00 48.00 13 THR A CA 1
ATOM 1411 C C . THR B 2 13 ? 7.421 25.924 8.311 1.00 51.76 13 THR A C 1
ATOM 1412 O O . THR B 2 13 ? 7.414 25.669 9.511 1.00 55.37 13 THR A O 1
ATOM 1416 N N . ALA C 1 2 ? -11.188 42.472 17.829 1.00 57.32 2 ALA D N 1
ATOM 1417 C CA . ALA C 1 2 ? -10.384 43.195 16.855 1.00 56.31 2 ALA D CA 1
ATOM 1418 C C . ALA C 1 2 ? -9.087 42.443 16.594 1.00 58.52 2 ALA D C 1
ATOM 1419 O O . ALA C 1 2 ? -9.097 41.324 16.088 1.00 66.16 2 ALA D O 1
ATOM 1421 N N . PHE C 1 3 ? -7.967 43.071 16.924 1.00 55.14 3 PHE D N 1
ATOM 1422 C CA . PHE C 1 3 ? -6.670 42.427 16.792 1.00 50.68 3 PHE D CA 1
ATOM 1423 C C . PHE C 1 3 ? -6.476 41.382 17.883 1.00 54.12 3 PHE D C 1
ATOM 1424 O O . PHE C 1 3 ? -6.658 41.664 19.065 1.00 59.67 3 PHE D O 1
ATOM 1432 N N . ASN C 1 4 ? -6.115 40.168 17.481 1.00 54.79 4 ASN D N 1
ATOM 1433 C CA . ASN C 1 4 ? -5.943 39.070 18.423 1.00 55.05 4 ASN D CA 1
ATOM 1434 C C . ASN C 1 4 ? -4.526 38.999 18.992 1.00 52.28 4 ASN D C 1
ATOM 1435 O O . ASN C 1 4 ? -3.568 39.423 18.349 1.00 49.14 4 ASN D O 1
ATOM 1440 N N . LYS C 1 5 ? -4.405 38.447 20.194 1.00 52.21 5 LYS D N 1
ATOM 1441 C CA . LYS C 1 5 ? -3.118 38.308 20.867 1.00 56.12 5 LYS D CA 1
ATOM 1442 C C . LYS C 1 5 ? -2.180 37.398 20.084 1.00 56.81 5 LYS D C 1
ATOM 1443 O O . LYS C 1 5 ? -2.597 36.374 19.550 1.00 57.68 5 LYS D O 1
ATOM 1445 N N . ASP C 1 6 ? -0.912 37.785 20.006 1.00 59.17 6 ASP D N 1
ATOM 1446 C CA . ASP C 1 6 ? 0.097 36.982 19.317 1.00 58.67 6 ASP D CA 1
ATOM 1447 C C . ASP C 1 6 ? -0.189 36.804 17.826 1.00 55.19 6 ASP D C 1
ATOM 1448 O O . ASP C 1 6 ? 0.379 35.930 17.177 1.00 61.99 6 ASP D O 1
ATOM 1453 N N . GLN C 1 7 ? -1.078 37.623 17.288 1.00 48.39 7 GLN D N 1
ATOM 1454 C CA . GLN C 1 7 ? -1.380 37.569 15.874 1.00 41.43 7 GLN D CA 1
ATOM 1455 C C . GLN C 1 7 ? -0.761 38.772 15.174 1.00 38.06 7 GLN D C 1
ATOM 1456 O O . GLN C 1 7 ? -0.882 39.900 15.648 1.00 40.17 7 GLN D O 1
ATOM 1462 N N . ASP C 1 8 ? -0.103 38.527 14.047 1.00 35.54 8 ASP D N 1
ATOM 1463 C CA . ASP C 1 8 ? 0.562 39.587 13.305 1.00 34.00 8 ASP D CA 1
ATOM 1464 C C . ASP C 1 8 ? -0.380 40.165 12.273 1.00 32.97 8 ASP D C 1
ATOM 1465 O O . ASP C 1 8 ? -1.099 39.421 11.601 1.00 33.00 8 ASP D O 1
ATOM 1470 N N . TYR C 1 9 ? -0.370 41.496 12.152 1.00 28.63 9 TYR D N 1
ATOM 1471 C CA . TYR C 1 9 ? -1.133 42.183 11.130 1.00 25.45 9 TYR D CA 1
ATOM 1472 C C . TYR C 1 9 ? -0.204 43.113 10.400 1.00 24.72 9 TYR D C 1
ATOM 1473 O O . TYR C 1 9 ? 0.612 43.807 11.014 1.00 27.51 9 TYR D O 1
ATOM 1482 N N . TRP C 1 10 ? -0.329 43.123 9.087 1.00 24.80 10 TRP D N 1
ATOM 1483 C CA . TRP C 1 10 ? 0.668 43.761 8.262 1.00 23.13 10 TRP D CA 1
ATOM 1484 C C . TRP C 1 10 ? -0.015 44.675 7.299 1.00 23.14 10 TRP D C 1
ATOM 1485 O O . TRP C 1 10 ? -1.068 44.351 6.763 1.00 25.37 10 TRP 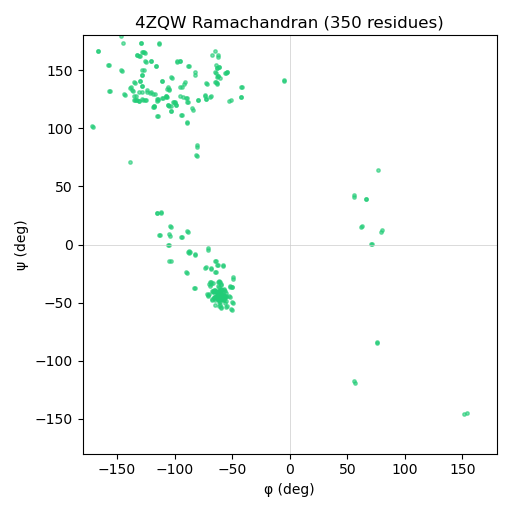D O 1
ATOM 1496 N N . ALA C 1 11 ? 0.611 45.823 7.079 1.00 24.79 11 ALA D N 1
ATOM 1497 C CA . ALA C 1 11 ? 0.202 46.731 6.030 1.00 25.63 11 ALA D CA 1
ATOM 1498 C C . ALA C 1 11 ? 1.455 47.393 5.509 1.00 26.57 11 ALA D C 1
ATOM 1499 O O . ALA C 1 11 ? 2.444 47.534 6.235 1.00 25.43 11 ALA D O 1
ATOM 1501 N N . ASN C 1 12 ? 1.433 47.753 4.239 1.00 24.77 12 ASN D N 1
ATOM 1502 C CA . ASN C 1 12 ? 2.527 48.522 3.676 1.00 22.25 12 ASN D CA 1
ATOM 1503 C C . ASN C 1 12 ? 1.942 49.719 2.994 1.00 23.53 12 ASN D C 1
ATOM 1504 O O . ASN C 1 12 ? 0.831 49.653 2.440 1.00 27.30 12 ASN D O 1
ATOM 1509 N N . ILE C 1 13 ? 2.688 50.814 3.061 1.00 21.48 13 ILE D N 1
ATOM 1510 C CA . ILE C 1 13 ? 2.300 52.038 2.405 1.00 23.87 13 ILE D CA 1
ATOM 1511 C C . ILE C 1 13 ? 3.331 52.287 1.352 1.00 23.87 13 ILE D C 1
ATOM 1512 O O . ILE C 1 13 ? 4.524 52.336 1.645 1.00 25.08 13 ILE D O 1
ATOM 1517 N N . PHE C 1 14 ? 2.872 52.414 0.127 1.00 24.10 14 PHE D N 1
ATOM 1518 C CA . PHE C 1 14 ? 3.736 52.823 -0.957 1.00 25.09 14 PHE D CA 1
ATOM 1519 C C . PHE C 1 14 ? 3.348 54.255 -1.266 1.00 28.90 14 PHE D C 1
ATOM 1520 O O . PHE C 1 14 ? 2.161 54.552 -1.417 1.00 30.19 14 PHE D O 1
ATOM 1528 N N . VAL C 1 15 ? 4.344 55.141 -1.277 1.00 29.00 15 VAL D N 1
ATOM 1529 C CA . VAL C 1 15 ? 4.116 56.569 -1.460 1.00 32.34 15 VAL D CA 1
ATOM 1530 C C . VAL C 1 15 ? 4.944 57.100 -2.611 1.00 35.47 15 VAL D C 1
ATOM 1531 O O . VAL C 1 15 ? 6.165 56.944 -2.633 1.00 36.61 15 VAL D O 1
ATOM 1535 N N . THR C 1 16 ? 4.279 57.718 -3.573 1.00 34.51 16 THR D N 1
ATOM 1536 C CA . THR C 1 16 ? 4.983 58.457 -4.593 1.00 36.35 16 THR D CA 1
ATOM 1537 C C . THR C 1 16 ? 4.609 59.906 -4.364 1.00 41.30 16 THR D C 1
ATOM 1538 O O . THR C 1 16 ? 3.778 60.193 -3.522 1.00 42.52 16 THR D O 1
ATOM 1542 N N . PRO C 1 17 ? 5.241 60.826 -5.086 1.00 45.18 17 PRO D N 1
ATOM 1543 C CA . PRO C 1 17 ? 4.769 62.214 -5.041 1.00 49.70 17 PRO D CA 1
ATOM 1544 C C . PRO C 1 17 ? 3.307 62.340 -5.470 1.00 52.67 17 PRO D C 1
ATOM 1545 O O . PRO C 1 17 ? 2.675 63.345 -5.175 1.00 59.77 17 PRO D O 1
ATOM 1549 N N . ASP C 1 18 ? 2.785 61.329 -6.157 1.00 46.27 18 ASP D N 1
ATOM 1550 C CA . ASP C 1 18 ? 1.452 61.404 -6.748 1.00 50.23 18 ASP D CA 1
ATOM 1551 C C . ASP C 1 18 ? 0.381 60.619 -5.996 1.00 45.55 18 ASP D C 1
ATOM 1552 O O . ASP C 1 18 ? -0.814 60.787 -6.246 1.00 44.53 18 ASP D O 1
ATOM 1557 N N . PHE C 1 19 ? 0.785 59.738 -5.092 1.00 39.53 19 PHE D N 1
ATOM 1558 C CA . PHE C 1 19 ? -0.229 59.000 -4.369 1.00 40.56 19 PHE D CA 1
ATOM 1559 C C . PHE C 1 19 ? 0.310 58.272 -3.166 1.00 40.77 19 PHE D C 1
ATOM 1560 O O . PHE C 1 19 ? 1.514 58.087 -2.991 1.00 44.23 19 PHE D O 1
ATOM 1568 N N . LEU C 1 20 ? -0.622 57.833 -2.348 1.00 38.38 20 LEU D N 1
ATOM 1569 C CA . LEU C 1 20 ? -0.304 57.066 -1.178 1.00 36.87 20 LEU D CA 1
ATOM 1570 C C . LEU C 1 20 ? -1.213 55.865 -1.203 1.00 36.09 20 LEU D C 1
ATOM 1571 O O . LEU C 1 20 ? -2.433 56.009 -1.313 1.00 36.40 20 LEU D O 1
ATOM 1576 N N . SER C 1 21 ? -0.616 54.675 -1.160 1.00 32.52 21 SER D N 1
ATOM 1577 C CA . SER C 1 21 ? -1.378 53.446 -1.250 1.00 31.68 21 SER D CA 1
ATOM 1578 C C . SER C 1 21 ? -1.207 52.646 0.025 1.00 30.50 21 SER D C 1
ATOM 1579 O O . SER C 1 21 ? -0.087 52.279 0.380 1.00 30.46 21 SER D O 1
ATOM 1582 N N . VAL C 1 22 ? -2.320 52.401 0.712 1.00 29.27 22 VAL D N 1
ATOM 1583 C CA . VAL C 1 22 ? -2.324 51.650 1.957 1.00 25.71 22 VAL D CA 1
ATOM 1584 C C . VAL C 1 22 ? -2.734 50.237 1.614 1.00 29.68 22 VAL D C 1
ATOM 1585 O O . VAL C 1 22 ? -3.781 50.015 1.024 1.00 30.19 22 VAL D O 1
ATOM 1589 N N . GLU C 1 23 ? -1.867 49.281 1.903 1.00 32.37 23 GLU D N 1
ATOM 1590 C CA . GLU C 1 23 ? -2.100 47.947 1.392 1.00 32.06 23 GLU D CA 1
ATOM 1591 C C . GLU C 1 23 ? -2.039 46.932 2.483 1.00 30.30 23 GLU D C 1
ATOM 1592 O O . GLU C 1 23 ? -1.072 46.845 3.237 1.00 30.89 23 GLU D O 1
ATOM 1598 N N . THR C 1 24 ? -3.108 46.168 2.565 1.00 29.23 24 THR D N 1
ATOM 1599 C CA . THR C 1 24 ? -3.120 45.008 3.430 1.00 25.70 24 THR D CA 1
ATOM 1600 C C . THR C 1 24 ? -2.190 43.927 2.891 1.00 21.33 24 THR D C 1
ATOM 1601 O O . THR C 1 24 ? -2.273 43.545 1.723 1.00 26.46 24 THR D O 1
ATOM 1605 N N . TYR C 1 25 ? -1.294 43.476 3.749 1.00 20.78 25 TYR D N 1
ATOM 1606 C CA . TYR C 1 25 ? -0.462 42.329 3.452 1.00 22.73 25 TYR D CA 1
ATOM 1607 C C . TYR C 1 25 ? -0.912 41.203 4.368 1.00 28.97 25 TYR D C 1
ATOM 1608 O O . TYR C 1 25 ? -1.266 41.432 5.528 1.00 28.22 25 TYR D O 1
ATOM 1617 N N . SER C 1 26 ? -0.934 40.001 3.817 1.00 28.66 26 SER D N 1
ATOM 1618 C CA . SER C 1 26 ? -1.294 38.802 4.575 1.00 26.78 26 SER D CA 1
ATOM 1619 C C . SER C 1 26 ? -0.245 37.742 4.320 1.00 25.80 26 SER D C 1
ATOM 1620 O O . SER C 1 26 ? 0.483 37.815 3.333 1.00 29.21 26 SER D O 1
ATOM 1623 N N . GLY C 1 27 ? -0.205 36.737 5.182 1.00 28.94 27 GLY D N 1
ATOM 1624 C CA . GLY C 1 27 ? 0.731 35.652 5.021 1.00 28.60 27 GLY D CA 1
ATOM 1625 C C . GLY C 1 27 ? 1.040 35.026 6.358 1.00 33.61 27 GLY D C 1
ATOM 1626 O O . GLY C 1 27 ? 0.173 34.912 7.236 1.00 34.86 27 GLY D O 1
ATOM 1627 N N . LEU C 1 28 ? 2.284 34.596 6.491 1.00 37.21 28 LEU D N 1
ATOM 1628 C CA . LEU C 1 28 ? 2.776 33.934 7.681 1.00 40.43 28 LEU D CA 1
ATOM 1629 C C . LEU C 1 28 ? 4.291 33.833 7.488 1.00 50.74 28 LEU D C 1
ATOM 1630 O O . LEU C 1 28 ? 4.775 32.980 6.745 1.00 58.22 28 LEU D O 1
ATOM 1635 N N . GLY C 1 29 ? 5.043 34.713 8.134 1.00 52.70 29 GLY D N 1
ATOM 1636 C CA . GLY C 1 29 ? 6.452 34.846 7.808 1.00 48.19 29 GLY D CA 1
ATOM 1637 C C . GLY C 1 29 ? 6.537 35.602 6.494 1.00 44.13 29 GLY D C 1
ATOM 1638 O O . GLY C 1 29 ? 6.670 36.811 6.470 1.00 37.43 29 GLY D O 1
ATOM 1639 N N . MET C 1 30 ? 6.413 34.903 5.377 1.00 43.05 30 MET D N 1
ATOM 1640 C CA . MET C 1 30 ? 6.297 35.628 4.128 1.00 36.14 30 MET D CA 1
ATOM 1641 C C . MET C 1 30 ? 4.923 36.276 4.082 1.00 35.81 30 MET D C 1
ATOM 1642 O O . MET C 1 30 ? 3.915 35.676 4.487 1.00 29.85 30 MET D O 1
ATOM 1647 N N . THR C 1 31 ? 4.873 37.515 3.611 1.00 32.93 31 THR D N 1
ATOM 1648 C CA . THR C 1 31 ? 3.596 38.171 3.485 1.00 28.72 31 THR D CA 1
ATOM 1649 C C . THR C 1 31 ? 3.501 38.679 2.081 1.00 27.91 31 THR D C 1
ATOM 1650 O O . THR C 1 31 ? 4.493 38.709 1.354 1.00 31.03 31 THR D O 1
ATOM 1654 N N . GLY C 1 32 ? 2.294 39.038 1.692 1.00 26.54 32 GLY D N 1
ATOM 1655 C CA . GLY C 1 32 ? 2.057 39.543 0.365 1.00 30.04 32 GLY D CA 1
ATOM 1656 C C . GLY C 1 32 ? 0.803 40.391 0.316 1.00 29.86 32 GLY D C 1
ATOM 1657 O O . GLY C 1 32 ? -0.110 40.230 1.140 1.00 25.20 32 GLY D O 1
ATOM 1658 N N . ARG C 1 33 ? 0.781 41.299 -0.651 1.00 30.68 33 ARG D N 1
ATOM 1659 C CA . ARG C 1 33 ? -0.386 42.118 -0.881 1.00 33.69 33 ARG D CA 1
ATOM 1660 C C . ARG C 1 33 ? -1.578 41.204 -1.016 1.00 27.75 33 ARG D C 1
ATOM 1661 O O . ARG C 1 33 ? -1.625 40.348 -1.892 1.00 26.79 33 ARG D O 1
ATOM 1669 N N . ASP C 1 34 ? -2.566 41.434 -0.174 1.00 25.40 34 ASP D N 1
ATOM 1670 C CA . ASP C 1 34 ? -3.694 40.537 -0.111 1.00 26.77 34 ASP D CA 1
ATOM 1671 C C . ASP C 1 34 ? -4.754 40.995 -1.100 1.00 27.40 34 ASP D C 1
ATOM 1672 O O . ASP C 1 34 ? -5.449 41.959 -0.839 1.00 27.82 34 ASP D O 1
ATOM 1677 N N . PRO C 1 35 ? -4.889 40.285 -2.242 1.00 33.58 35 PRO D N 1
ATOM 1678 C CA . PRO C 1 35 ? -5.744 40.747 -3.339 1.00 34.18 35 PRO D CA 1
ATOM 1679 C C . PRO C 1 35 ? -7.240 40.653 -3.029 1.00 34.16 35 PRO D C 1
ATOM 1680 O O . PRO C 1 35 ? -8.045 41.057 -3.854 1.00 36.35 35 PRO D O 1
ATOM 1684 N N . LEU C 1 36 ? -7.604 40.098 -1.877 1.00 33.94 36 LEU D N 1
ATOM 1685 C CA . LEU C 1 36 ? -9.006 40.051 -1.481 1.00 38.18 36 LEU D CA 1
ATOM 1686 C C . LEU C 1 36 ? -9.555 41.457 -1.355 1.00 40.94 36 LEU D C 1
ATOM 1687 O O . LEU C 1 36 ? -10.727 41.707 -1.626 1.00 45.38 36 LEU D O 1
ATOM 1692 N N . PHE C 1 37 ? -8.692 42.386 -0.954 1.00 40.63 37 PHE D N 1
ATOM 1693 C CA . PHE C 1 37 ? -9.182 43.682 -0.534 1.00 39.60 37 PHE D CA 1
ATOM 1694 C C . PHE C 1 37 ? -8.925 44.735 -1.577 1.00 45.20 37 PHE D C 1
ATOM 1695 O O . PHE C 1 37 ? -7.825 44.840 -2.108 1.00 42.34 37 PHE D O 1
ATOM 1703 N N . SER C 1 38 ? -9.965 45.521 -1.856 1.00 51.96 38 SER D N 1
ATOM 1704 C CA . SER C 1 38 ? -9.866 46.573 -2.848 1.00 52.19 38 SER D CA 1
ATOM 1705 C C . SER C 1 38 ? -8.920 47.644 -2.354 1.00 54.27 38 SER D C 1
ATOM 1706 O O . SER C 1 38 ? -8.614 47.720 -1.162 1.00 50.93 38 SER D O 1
ATOM 1709 N N . PRO C 1 39 ? -8.469 48.472 -3.253 1.00 59.47 39 PRO D N 1
ATOM 1710 C CA . PRO C 1 39 ? -7.356 49.369 -2.987 1.00 57.02 39 PRO D CA 1
ATOM 1711 C C . PRO C 1 39 ? -7.656 50.400 -1.934 1.00 46.99 39 PRO D C 1
ATOM 1712 O O . PRO C 1 39 ? -8.796 50.570 -1.591 1.00 44.63 39 PRO D O 1
ATOM 1716 N N . ARG C 1 40 ? -6.626 51.070 -1.452 1.00 40.38 40 ARG D N 1
ATOM 1717 C CA . ARG C 1 40 ? -6.796 52.147 -0.486 1.00 42.46 40 ARG D CA 1
ATOM 1718 C C . ARG C 1 40 ? -5.825 53.216 -0.925 1.00 41.47 40 ARG D C 1
ATOM 1719 O O . ARG C 1 40 ? -4.785 53.428 -0.312 1.00 39.93 40 ARG D O 1
ATOM 1727 N N . LEU C 1 41 ? -6.155 53.842 -2.047 1.00 42.77 41 LEU D N 1
ATOM 1728 C CA . LEU C 1 41 ? -5.310 54.861 -2.640 1.00 42.40 41 LEU D CA 1
ATOM 1729 C C . LEU C 1 41 ? -5.739 56.213 -2.138 1.00 41.71 41 LEU D C 1
ATOM 1730 O O . LEU C 1 41 ? -6.910 56.576 -2.223 1.00 50.92 41 LEU D O 1
ATOM 1735 N N . LEU C 1 42 ? -4.781 56.952 -1.604 1.00 41.62 42 LEU D N 1
ATOM 1736 C CA . LEU C 1 42 ? -5.052 58.260 -1.034 1.00 47.55 42 LEU D CA 1
ATOM 1737 C C . LEU C 1 42 ? -4.253 59.340 -1.737 1.00 42.92 42 LEU D C 1
ATOM 1738 O O . LEU C 1 42 ? -3.234 59.063 -2.369 1.00 43.25 42 LEU D O 1
ATOM 1743 N N . GLN C 1 43 ? -4.724 60.575 -1.630 1.00 41.42 43 GLN D N 1
ATOM 1744 C CA . GLN C 1 43 ? -3.993 61.700 -2.171 1.00 44.86 43 GLN D CA 1
ATOM 1745 C C . GLN C 1 43 ? -2.697 61.773 -1.384 1.00 49.44 43 GLN D C 1
ATOM 1746 O O . GLN C 1 43 ? -2.689 61.529 -0.173 1.00 52.98 43 GLN D O 1
ATOM 1748 N N . PRO C 1 44 ? -1.586 62.063 -2.073 1.00 50.80 44 PRO D N 1
ATOM 1749 C CA . PRO C 1 44 ? -0.279 62.100 -1.410 1.00 54.65 44 PRO D CA 1
ATOM 1750 C C . PRO C 1 44 ? -0.294 62.940 -0.130 1.00 59.17 44 PRO D C 1
ATOM 1751 O O . PRO C 1 44 ? 0.489 62.658 0.782 1.00 59.75 44 PRO D O 1
ATOM 1755 N N . ASP C 1 45 ? -1.179 63.939 -0.072 1.00 55.94 45 ASP D N 1
ATOM 1756 C CA . ASP C 1 45 ? -1.243 64.855 1.066 1.00 56.18 45 ASP D CA 1
ATOM 1757 C C . ASP C 1 45 ? -2.413 64.576 2.012 1.00 56.18 45 ASP D C 1
ATOM 1758 O O . ASP C 1 45 ? -2.770 65.428 2.812 1.00 59.87 45 ASP D O 1
ATOM 1763 N N . VAL C 1 46 ? -3.016 63.400 1.900 1.00 51.48 46 VAL D N 1
ATOM 1764 C CA . VAL C 1 46 ? -4.074 62.983 2.818 1.00 55.62 46 VAL D CA 1
ATOM 1765 C C . VAL C 1 46 ? -3.748 63.333 4.275 1.00 53.23 46 VAL D C 1
ATOM 1766 O O . VAL C 1 46 ? -2.618 63.135 4.735 1.00 50.78 46 VAL D O 1
ATOM 1770 N N . ASP C 1 47 ? -4.742 63.860 4.988 1.00 53.11 47 ASP D N 1
ATOM 1771 C CA . ASP C 1 47 ? -4.578 64.249 6.386 1.00 52.41 47 ASP D CA 1
ATOM 1772 C C . ASP C 1 47 ? -4.260 63.058 7.291 1.00 51.23 47 ASP D C 1
ATOM 1773 O O . ASP C 1 47 ? -4.656 61.922 7.014 1.00 44.59 47 ASP D O 1
ATOM 1778 N N . ASP C 1 48 ? -3.558 63.343 8.382 1.00 53.89 48 ASP D N 1
ATOM 1779 C CA . ASP C 1 48 ? -3.125 62.325 9.333 1.00 51.53 48 ASP D CA 1
ATOM 1780 C C . ASP C 1 48 ? -4.255 61.414 9.826 1.00 48.71 48 ASP D C 1
ATOM 1781 O O . ASP C 1 48 ? -4.095 60.192 9.870 1.00 45.22 48 ASP D O 1
ATOM 1786 N N . LYS C 1 49 ? -5.397 61.998 10.188 1.00 50.76 49 LYS D N 1
ATOM 1787 C CA . LYS C 1 49 ? -6.493 61.208 10.742 1.00 46.46 49 LYS D CA 1
ATOM 1788 C C . LYS C 1 49 ? -7.073 60.238 9.722 1.00 49.57 49 LYS D C 1
ATOM 1789 O O . LYS C 1 49 ? -7.280 59.066 10.032 1.00 50.67 49 LYS D O 1
ATOM 1795 N N . SER C 1 50 ? -7.322 60.714 8.507 1.00 48.62 50 SER D N 1
ATOM 1796 C CA . SER C 1 50 ? -7.808 59.838 7.442 1.00 46.64 50 SER D CA 1
ATOM 1797 C C . SER C 1 50 ? -6.817 58.705 7.172 1.00 44.99 50 SER D C 1
ATOM 1798 O O . SER C 1 50 ? -7.205 57.549 6.983 1.00 46.38 50 SER D O 1
ATOM 1801 N N . LEU C 1 51 ? -5.538 59.064 7.127 1.00 40.87 51 LEU D N 1
ATOM 1802 C CA . LEU C 1 51 ? -4.462 58.108 6.885 1.00 39.00 51 LEU D CA 1
ATOM 1803 C C . LEU C 1 51 ? -4.403 57.054 7.987 1.00 36.21 51 LEU D C 1
ATOM 1804 O O . LEU C 1 51 ? -4.272 55.860 7.720 1.00 35.45 51 LEU D O 1
ATOM 1809 N N . GLY C 1 52 ? -4.488 57.514 9.232 1.00 41.12 52 GLY D N 1
ATOM 1810 C CA . GLY C 1 52 ? -4.447 56.625 10.377 1.00 38.93 52 GLY D CA 1
ATOM 1811 C C . GLY C 1 52 ? -5.599 55.646 10.375 1.00 36.62 52 GLY D C 1
ATOM 1812 O O . GLY C 1 52 ? -5.417 54.477 10.693 1.00 33.53 52 GLY D O 1
ATOM 1813 N N . GLU C 1 53 ? -6.791 56.140 10.045 1.00 38.13 53 GLU D N 1
ATOM 1814 C CA . GLU C 1 53 ? -7.992 55.313 9.968 1.00 38.71 53 GLU D CA 1
ATOM 1815 C C . GLU C 1 53 ? -7.839 54.272 8.883 1.00 39.33 53 GLU D C 1
ATOM 1816 O O . GLU C 1 53 ? -8.208 53.118 9.052 1.00 41.96 53 GLU D O 1
ATOM 1822 N N . GLU C 1 54 ? -7.264 54.690 7.766 1.00 38.30 54 GLU D N 1
ATOM 1823 C CA . GLU C 1 54 ? -7.013 53.775 6.681 1.00 37.72 54 GLU D CA 1
ATOM 1824 C C . GLU C 1 54 ? -6.025 52.682 7.102 1.00 35.86 54 GLU D C 1
ATOM 1825 O O . GLU C 1 54 ? -6.227 51.503 6.816 1.00 34.19 54 GLU D O 1
ATOM 1831 N N . ILE C 1 55 ? -4.946 53.088 7.765 1.00 32.88 55 ILE D N 1
ATOM 1832 C CA . ILE C 1 55 ? -3.896 52.161 8.174 1.00 29.48 55 ILE D CA 1
ATOM 1833 C C . ILE C 1 55 ? -4.452 51.118 9.149 1.00 30.18 55 ILE D C 1
ATOM 1834 O O . ILE C 1 55 ? -4.206 49.929 9.000 1.00 31.23 55 ILE D O 1
ATOM 1839 N N . LEU C 1 56 ? -5.209 51.581 10.141 1.00 35.03 56 LEU D N 1
ATOM 1840 C CA . LEU C 1 56 ? -5.829 50.687 11.114 1.00 37.84 56 LEU D CA 1
ATOM 1841 C C . LEU C 1 56 ? -6.784 49.687 10.469 1.00 35.26 56 LEU D C 1
ATOM 1842 O O . LEU C 1 56 ? -6.853 48.542 10.888 1.00 31.04 56 LEU D O 1
ATOM 1847 N N . GLN C 1 57 ? -7.538 50.132 9.474 1.00 36.28 57 GLN D N 1
ATOM 1848 C CA . GLN C 1 57 ? -8.456 49.254 8.763 1.00 36.28 57 GLN D CA 1
ATOM 1849 C C . GLN C 1 57 ? -7.696 48.264 7.896 1.00 33.20 57 GLN D C 1
ATOM 1850 O O . GLN C 1 57 ? -8.032 47.085 7.865 1.00 33.60 57 GLN D O 1
ATOM 1856 N N . ALA C 1 58 ? -6.676 48.749 7.190 1.00 30.70 58 ALA D N 1
ATOM 1857 C CA . ALA C 1 58 ? -5.810 47.878 6.401 1.00 27.13 58 ALA D CA 1
ATOM 1858 C C . ALA C 1 58 ? -5.176 46.838 7.288 1.00 27.74 58 ALA D C 1
ATOM 1859 O O . ALA C 1 58 ? -5.102 45.668 6.937 1.00 27.30 58 ALA D O 1
ATOM 1861 N N . LEU C 1 59 ? -4.726 47.264 8.455 1.00 29.60 59 LEU D N 1
ATOM 1862 C CA . LEU C 1 59 ? -4.176 46.321 9.413 1.00 24.22 59 LEU D CA 1
ATOM 1863 C C . LEU C 1 59 ? -5.250 45.320 9.840 1.00 31.07 59 LEU D C 1
ATOM 1864 O O . LEU C 1 59 ? -4.952 44.145 10.011 1.00 32.56 59 LEU D O 1
ATOM 1869 N N . SER C 1 60 ? -6.485 45.779 10.039 1.00 36.06 60 SER D N 1
ATOM 1870 C CA . SER C 1 60 ? -7.530 44.849 10.500 1.00 40.14 60 SER D CA 1
ATOM 1871 C C . SER C 1 60 ? -7.885 43.825 9.409 1.00 36.91 60 SER D C 1
ATOM 1872 O O . SER C 1 60 ? -8.408 42.751 9.698 1.00 37.95 60 SER D O 1
ATOM 1875 N N . ASP C 1 61 ? -7.578 44.135 8.154 1.00 34.43 61 ASP D N 1
ATOM 1876 C CA . ASP C 1 61 ? -7.891 43.194 7.079 1.00 33.21 61 ASP D CA 1
ATOM 1877 C C . ASP C 1 61 ? -6.777 42.169 6.873 1.00 32.62 61 ASP D C 1
ATOM 1878 O O . ASP C 1 61 ? -6.922 41.238 6.079 1.00 30.80 61 ASP D O 1
ATOM 1883 N N . SER C 1 62 ? -5.666 42.350 7.579 1.00 30.65 62 SER D N 1
ATOM 1884 C CA . SER C 1 62 ? -4.492 41.522 7.342 1.00 29.13 62 SER D CA 1
ATOM 1885 C C . SER C 1 62 ? -4.702 40.103 7.879 1.00 32.06 62 SER D C 1
ATOM 1886 O O . SER C 1 62 ? -4.988 39.919 9.058 1.00 33.32 62 SER D O 1
ATOM 1889 N N . ARG C 1 63 ? -4.514 39.113 7.019 1.00 29.88 63 ARG D N 1
ATOM 1890 C CA . ARG C 1 63 ? -4.832 37.733 7.406 1.00 32.50 63 ARG D CA 1
ATOM 1891 C C . ARG C 1 63 ? -3.589 36.940 7.743 1.00 31.25 63 ARG D C 1
ATOM 1892 O O . ARG C 1 63 ? -2.531 37.121 7.151 1.00 31.86 63 ARG D O 1
ATOM 1900 N N . THR C 1 64 ? -3.720 36.086 8.736 1.00 36.48 64 THR D N 1
ATOM 1901 C CA . THR C 1 64 ? -2.717 35.081 8.997 1.00 40.06 64 THR D CA 1
ATOM 1902 C C . THR C 1 64 ? -3.125 33.805 8.279 1.00 35.39 64 THR D C 1
ATOM 1903 O O . THR C 1 64 ? -4.121 33.193 8.615 1.00 34.85 64 THR D O 1
ATOM 1907 N N . LEU C 1 65 ? -2.379 33.436 7.252 1.00 34.27 65 LEU D N 1
ATOM 1908 C CA . LEU C 1 65 ? -2.733 32.264 6.458 1.00 33.20 65 LEU D CA 1
ATOM 1909 C C . LEU C 1 65 ? -2.262 31.005 7.152 1.00 35.36 65 LEU D C 1
ATOM 1910 O O . LEU C 1 65 ? -1.253 30.431 6.771 1.00 41.56 65 LEU D O 1
ATOM 1915 N N . ASP C 1 66 ? -2.997 30.597 8.182 1.00 35.84 66 ASP D N 1
ATOM 1916 C CA . ASP C 1 66 ? -2.630 29.459 9.007 1.00 42.95 66 ASP D CA 1
ATOM 1917 C C . ASP C 1 66 ? -2.841 28.134 8.287 1.00 42.64 66 ASP D C 1
ATOM 1918 O O . ASP C 1 66 ? -2.295 27.121 8.691 1.00 42.84 66 ASP D O 1
ATOM 1923 N N . VAL C 1 67 ? -3.664 28.135 7.245 1.00 39.83 67 VAL D N 1
ATOM 1924 C CA . VAL C 1 67 ? -3.955 26.890 6.530 1.00 40.78 67 VAL D CA 1
ATOM 1925 C C . VAL C 1 67 ? -2.956 26.687 5.400 1.00 38.71 67 VAL D C 1
ATOM 1926 O O . VAL C 1 67 ? -2.752 27.563 4.562 1.00 36.14 67 VAL D O 1
ATOM 1930 N N . LEU C 1 68 ? -2.318 25.531 5.406 1.00 38.27 68 LEU D N 1
ATOM 1931 C CA . LEU C 1 68 ? -1.250 25.215 4.463 1.00 40.01 68 LEU D CA 1
ATOM 1932 C C . LEU C 1 68 ? -1.619 25.497 3.004 1.00 40.12 68 LEU D C 1
ATOM 1933 O O . LEU C 1 68 ? -0.934 26.240 2.310 1.00 37.61 68 LEU D O 1
ATOM 1938 N N . GLU C 1 69 ? -2.711 24.890 2.550 1.00 39.24 69 GLU D N 1
ATOM 1939 C CA . GLU C 1 69 ? -3.172 25.038 1.177 1.00 39.29 69 GLU D CA 1
ATOM 1940 C C . GLU C 1 69 ? -3.465 26.492 0.867 1.00 36.14 69 GLU D C 1
ATOM 1941 O O . GLU C 1 69 ? -3.269 26.943 -0.244 1.00 36.90 69 GLU D O 1
ATOM 1947 N N . GLU C 1 70 ? -3.941 27.209 1.872 1.00 36.47 70 GLU D N 1
ATOM 1948 C CA . GLU C 1 70 ? -4.206 28.637 1.780 1.00 38.86 70 GLU D CA 1
ATOM 1949 C C . GLU C 1 70 ? -2.925 29.421 1.478 1.00 39.68 70 GLU D C 1
ATOM 1950 O O . GLU C 1 70 ? -2.920 30.297 0.615 1.00 36.51 70 GLU D O 1
ATOM 1956 N N . ARG C 1 71 ? -1.860 29.113 2.219 1.00 38.11 71 ARG D N 1
ATOM 1957 C CA . ARG C 1 71 ? -0.536 29.712 2.006 1.00 39.16 71 ARG D CA 1
ATOM 1958 C C . ARG C 1 71 ? 0.004 29.432 0.613 1.00 35.66 71 ARG D C 1
ATOM 1959 O O . ARG C 1 71 ? 0.375 30.338 -0.118 1.00 37.68 71 ARG D O 1
ATOM 1967 N N . VAL C 1 72 ? 0.059 28.157 0.254 1.00 37.40 72 VAL D N 1
ATOM 1968 C CA . VAL C 1 72 ? 0.570 27.763 -1.043 1.00 40.47 72 VAL D CA 1
ATOM 1969 C C . VAL C 1 72 ? -0.199 28.437 -2.178 1.00 42.57 72 VAL D C 1
ATOM 1970 O O . VAL C 1 72 ? 0.395 28.944 -3.122 1.00 49.32 72 VAL D O 1
ATOM 1974 N N . ALA C 1 73 ? -1.520 28.467 -2.080 1.00 43.09 73 ALA D N 1
ATOM 1975 C CA . ALA C 1 73 ? -2.320 29.136 -3.096 1.00 38.85 73 ALA D CA 1
ATOM 1976 C C . ALA C 1 73 ? -2.049 30.651 -3.097 1.00 39.45 73 ALA D C 1
ATOM 1977 O O . ALA C 1 73 ? -1.945 31.286 -4.151 1.00 41.74 73 ALA D O 1
ATOM 1979 N N . PHE C 1 74 ? -1.924 31.238 -1.915 1.00 39.34 74 PHE D N 1
ATOM 1980 C CA . PHE C 1 74 ? -1.726 32.681 -1.833 1.00 34.82 74 PHE D CA 1
ATOM 1981 C C . PHE C 1 74 ? -0.430 33.089 -2.537 1.00 34.79 74 PHE D C 1
ATOM 1982 O O . PHE C 1 74 ? -0.372 34.130 -3.209 1.00 36.32 74 PHE D O 1
ATOM 1990 N N . PHE C 1 75 ? 0.595 32.256 -2.421 1.00 40.46 75 PHE D N 1
ATOM 1991 C CA . PHE C 1 75 ? 1.928 32.621 -2.919 1.00 46.71 75 PHE D CA 1
ATOM 1992 C C . PH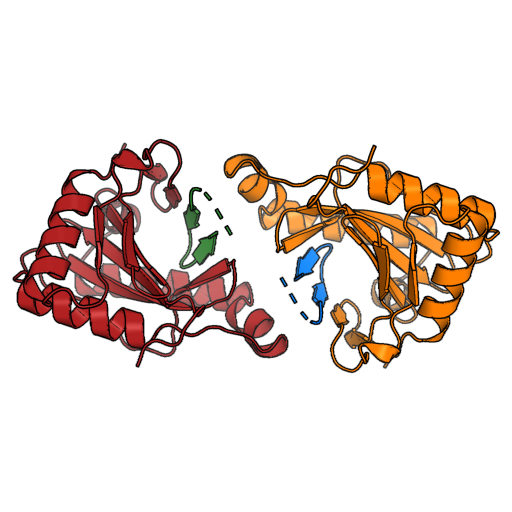E C 1 75 ? 2.318 31.927 -4.227 1.00 43.61 75 PHE D C 1
ATOM 1993 O O . PHE C 1 75 ? 3.467 32.020 -4.688 1.00 41.70 75 PHE D O 1
ATOM 2001 N N . ASP C 1 76 ? 1.340 31.258 -4.823 1.00 38.77 76 ASP D N 1
ATOM 2002 C CA . ASP C 1 76 ? 1.487 30.663 -6.142 1.00 47.25 76 ASP D CA 1
ATOM 2003 C C . ASP C 1 76 ? 2.227 31.656 -7.056 1.00 52.77 76 ASP D C 1
ATOM 2004 O O . ASP C 1 76 ? 1.848 32.835 -7.135 1.00 47.63 76 ASP D O 1
ATOM 2009 N N . LEU C 1 77 ? 3.313 31.207 -7.691 1.00 59.52 77 LEU D N 1
ATOM 2010 C CA . LEU C 1 77 ? 4.194 32.133 -8.411 1.00 57.69 77 LEU D CA 1
ATOM 2011 C C . LEU C 1 77 ? 3.514 32.791 -9.593 1.00 56.34 77 LEU D C 1
ATOM 2012 O O . LEU C 1 77 ? 3.607 34.003 -9.762 1.00 54.88 77 LEU D O 1
ATOM 2017 N N . GLU C 1 78 ? 2.804 32.002 -10.390 1.00 57.55 78 GLU D N 1
ATOM 2018 C CA . GLU C 1 78 ? 2.088 32.544 -11.536 1.00 58.54 78 GLU D CA 1
ATOM 2019 C C . GLU C 1 78 ? 1.038 33.545 -11.064 1.00 64.90 78 GLU D C 1
ATOM 2020 O O . GLU C 1 78 ? 0.862 34.604 -11.670 1.00 69.14 78 GLU D O 1
ATOM 2022 N N . LYS C 1 79 ? 0.357 33.222 -9.971 1.00 60.08 79 LYS D N 1
ATOM 2023 C CA . LYS C 1 79 ? -0.665 34.114 -9.427 1.00 60.52 79 LYS D CA 1
ATOM 2024 C C . LYS C 1 79 ? -0.045 35.363 -8.787 1.00 56.73 79 LYS D C 1
ATOM 2025 O O . LYS C 1 79 ? -0.547 36.479 -8.960 1.00 53.86 79 LYS D O 1
ATOM 2031 N N . SER C 1 80 ? 1.040 35.173 -8.042 1.00 52.97 80 SER D N 1
ATOM 2032 C CA . SER C 1 80 ? 1.751 36.300 -7.450 1.00 50.38 80 SER D CA 1
ATOM 2033 C C . SER C 1 80 ? 2.279 37.232 -8.533 1.00 50.36 80 SER D C 1
ATOM 2034 O O . SER C 1 80 ? 2.237 38.460 -8.393 1.00 52.31 80 SER D O 1
ATOM 2037 N N . LYS C 1 81 ? 2.799 36.635 -9.601 1.00 49.76 81 LYS D N 1
ATOM 2038 C CA . LYS C 1 81 ? 3.393 37.391 -10.695 1.00 52.68 81 LYS D CA 1
ATOM 2039 C C . LYS C 1 81 ? 2.313 38.225 -11.366 1.00 52.80 81 LYS D C 1
ATOM 2040 O O . LYS C 1 81 ? 2.453 39.436 -11.530 1.00 50.97 81 LYS D O 1
ATOM 2046 N N . GLU C 1 82 ? 1.222 37.561 -11.734 1.00 57.51 82 GLU D N 1
ATOM 2047 C CA . GLU C 1 82 ? 0.081 38.222 -12.364 1.00 60.37 82 GLU D CA 1
ATOM 2048 C C . GLU C 1 82 ? -0.491 39.362 -11.502 1.00 56.47 82 GLU D C 1
ATOM 2049 O O . GLU C 1 82 ? -0.779 40.439 -12.014 1.00 64.29 82 GLU D O 1
ATOM 2055 N N . GLN C 1 83 ? -0.649 39.130 -10.200 1.00 47.77 83 GLN D N 1
ATOM 2056 C CA . GLN C 1 83 ? -1.157 40.165 -9.297 1.00 47.79 83 GLN D CA 1
ATOM 2057 C C . GLN C 1 83 ? -0.253 41.378 -9.227 1.00 46.98 83 GLN D C 1
ATOM 2058 O O . GLN C 1 83 ? -0.727 42.510 -9.249 1.00 51.92 83 GLN D O 1
ATOM 2064 N N . TYR C 1 84 ? 1.048 41.143 -9.100 1.00 41.39 84 TYR D N 1
ATOM 2065 C CA . TYR C 1 84 ? 1.982 42.251 -8.999 1.00 38.96 84 TYR D CA 1
ATOM 2066 C C . TYR C 1 84 ? 1.976 43.049 -10.299 1.00 40.59 84 TYR D C 1
ATOM 2067 O O . TYR C 1 84 ? 1.914 44.275 -10.275 1.00 41.48 84 TYR D O 1
ATOM 2076 N N . ALA C 1 85 ? 2.018 42.352 -11.430 1.00 44.39 85 ALA D N 1
ATOM 2077 C CA . ALA C 1 85 ? 1.970 43.021 -12.726 1.00 45.76 85 ALA D CA 1
ATOM 2078 C C . ALA C 1 85 ? 0.692 43.820 -12.854 1.00 48.62 85 ALA D C 1
ATOM 2079 O O . ALA C 1 85 ? 0.718 44.951 -13.321 1.00 53.99 85 ALA D O 1
ATOM 2081 N N . ALA C 1 86 ? -0.426 43.231 -12.433 1.00 48.54 86 ALA D N 1
ATOM 2082 C CA . ALA C 1 86 ? -1.713 43.917 -12.473 1.00 52.81 86 ALA D CA 1
ATOM 2083 C C . ALA C 1 86 ? -1.676 45.167 -11.607 1.00 51.56 86 ALA D C 1
ATOM 2084 O O . ALA C 1 86 ? -2.194 46.213 -11.985 1.00 54.80 86 ALA D O 1
ATOM 2086 N N . TRP C 1 87 ? -1.049 45.038 -10.442 1.00 50.35 87 TRP D N 1
ATOM 2087 C CA . TRP C 1 87 ? -0.868 46.138 -9.506 1.00 44.69 87 TRP D CA 1
ATOM 2088 C C . TRP C 1 87 ? -0.186 47.319 -10.181 1.00 44.76 87 TRP D C 1
ATOM 2089 O O . TRP C 1 87 ? -0.667 48.453 -10.130 1.00 46.00 87 TRP D O 1
ATOM 2100 N N . ILE C 1 88 ? 0.952 47.041 -10.803 1.00 41.71 88 ILE D N 1
ATOM 2101 C CA . ILE C 1 88 ? 1.705 48.049 -11.534 1.00 45.45 88 ILE D CA 1
ATOM 2102 C C . ILE C 1 88 ? 0.849 48.712 -12.612 1.00 52.22 88 ILE D C 1
ATOM 2103 O O . ILE C 1 88 ? 0.849 49.937 -12.772 1.00 50.49 88 ILE D O 1
ATOM 2108 N N . ALA C 1 89 ? 0.119 47.877 -13.341 1.00 52.58 89 ALA D N 1
ATOM 2109 C CA . ALA C 1 89 ? -0.666 48.319 -14.481 1.00 58.02 89 ALA D CA 1
ATOM 2110 C C . ALA C 1 89 ? -1.695 49.342 -14.059 1.00 55.61 89 ALA D C 1
ATOM 2111 O O . ALA C 1 89 ? -1.869 50.365 -14.712 1.00 58.87 89 ALA D O 1
ATOM 2113 N N . THR C 1 90 ? -2.378 49.048 -12.961 1.00 55.06 90 THR D N 1
ATOM 2114 C CA . THR C 1 90 ? -3.410 49.922 -12.423 1.00 57.00 90 THR D CA 1
ATOM 2115 C C . THR C 1 90 ? -2.827 51.278 -12.042 1.00 58.00 90 THR D C 1
ATOM 2116 O O . THR C 1 90 ? -3.306 52.318 -12.489 1.00 61.22 90 THR D O 1
ATOM 2120 N N . LEU C 1 91 ? -1.773 51.253 -11.235 1.00 55.62 91 LEU D N 1
ATOM 2121 C CA . LEU C 1 91 ? -1.135 52.474 -10.762 1.00 51.42 91 LEU D CA 1
ATOM 2122 C C . LEU C 1 91 ? -0.662 53.359 -11.908 1.00 53.13 91 LEU D C 1
ATOM 2123 O O . LEU C 1 91 ? -0.926 54.560 -11.926 1.00 52.30 91 LEU D O 1
ATOM 2128 N N . MET C 1 92 ? 0.020 52.752 -12.874 1.00 55.30 92 MET D N 1
ATOM 2129 C CA . MET C 1 92 ? 0.495 53.470 -14.044 1.00 57.96 92 MET D CA 1
ATOM 2130 C C . MET C 1 92 ? -0.671 54.113 -14.791 1.00 62.95 92 MET D C 1
ATOM 2131 O O . MET C 1 92 ? -0.616 55.287 -15.157 1.00 66.50 92 MET D O 1
ATOM 2136 N N . GLU C 1 93 ? -1.729 53.335 -15.002 1.00 61.98 93 GLU D N 1
ATOM 2137 C CA . GLU C 1 93 ? -2.913 53.820 -15.700 1.00 68.64 93 GLU D CA 1
ATOM 2138 C C . GLU C 1 93 ? -3.583 54.974 -14.962 1.00 67.93 93 GLU D C 1
ATOM 2139 O O . GLU C 1 93 ? -3.929 55.989 -15.564 1.00 68.19 93 GLU D O 1
ATOM 2145 N N . LYS C 1 94 ? -3.761 54.807 -13.654 1.00 66.77 94 LYS D N 1
ATOM 2146 C CA . LYS C 1 94 ? -4.514 55.759 -12.840 1.00 64.22 94 LYS D CA 1
ATOM 2147 C C . LYS C 1 94 ? -3.798 57.097 -12.671 1.00 64.78 94 LYS D C 1
ATOM 2148 O O . LYS C 1 94 ? -4.433 58.144 -12.641 1.00 66.98 94 LYS D O 1
ATOM 2154 N N . TYR C 1 95 ? -2.474 57.067 -12.581 1.00 65.15 95 TYR D N 1
ATOM 2155 C CA . TYR C 1 95 ? -1.713 58.286 -12.326 1.00 62.42 95 TYR D CA 1
ATOM 2156 C C . TYR C 1 95 ? -0.853 58.703 -13.51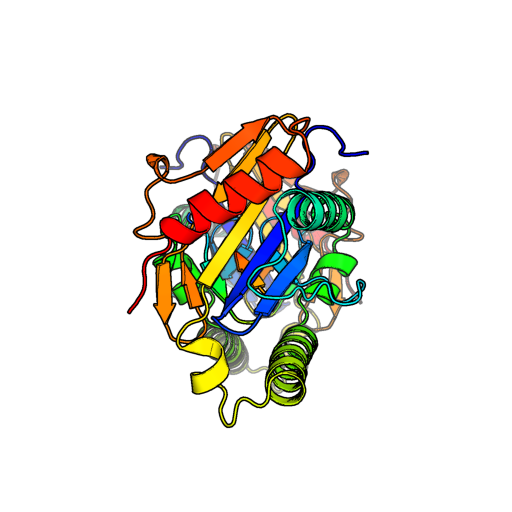1 1.00 62.31 95 TYR D C 1
ATOM 2157 O O . TYR C 1 95 ? -0.046 59.621 -13.400 1.00 65.92 95 TYR D O 1
ATOM 2166 N N . GLY C 1 96 ? -1.032 58.018 -14.638 1.00 62.90 96 GLY D N 1
ATOM 2167 C CA . GLY C 1 96 ? -0.382 58.373 -15.890 1.00 64.70 96 GLY D CA 1
ATOM 2168 C C . GLY C 1 96 ? 1.130 58.234 -15.929 1.00 63.86 96 GLY D C 1
ATOM 2169 O O . GLY C 1 96 ? 1.824 59.057 -16.524 1.00 67.69 96 GLY D O 1
ATOM 2170 N N . TYR C 1 97 ? 1.654 57.187 -15.305 1.00 56.74 97 TYR D N 1
ATOM 2171 C CA . TYR C 1 97 ? 3.072 56.896 -15.434 1.00 57.53 97 TYR D CA 1
ATOM 2172 C C . TYR C 1 97 ? 3.339 56.196 -16.748 1.00 61.72 97 TYR D C 1
ATOM 2173 O O . TYR C 1 97 ? 2.749 55.155 -17.039 1.00 62.98 97 TYR D O 1
ATOM 2182 N N . ARG C 1 98 ? 4.238 56.770 -17.538 1.00 65.87 98 ARG D N 1
ATOM 2183 C CA . ARG C 1 98 ? 4.570 56.227 -18.846 1.00 66.74 98 ARG D CA 1
ATOM 2184 C C . ARG C 1 98 ? 5.273 54.879 -18.731 1.00 65.13 98 ARG D C 1
ATOM 2185 O O . ARG C 1 98 ? 5.000 53.955 -19.496 1.00 66.09 98 ARG D O 1
ATOM 2193 N N . THR C 1 99 ? 6.181 54.777 -17.766 1.00 61.98 99 THR D N 1
ATOM 2194 C CA . THR C 1 99 ? 6.949 53.558 -17.559 1.00 60.49 99 THR D CA 1
ATOM 2195 C C . THR C 1 99 ? 6.848 53.061 -16.132 1.00 50.27 99 THR D C 1
ATOM 2196 O O . THR C 1 99 ? 6.434 53.796 -15.241 1.00 48.40 99 THR D O 1
ATOM 2200 N N . LYS C 1 100 ? 7.252 51.816 -15.913 1.00 48.93 100 LYS D N 1
ATOM 2201 C CA . LYS C 1 100 ? 7.381 51.303 -14.558 1.00 48.54 100 LYS D CA 1
ATOM 2202 C C . LYS C 1 100 ? 8.331 52.154 -13.725 1.00 45.40 100 LYS D C 1
ATOM 2203 O O . LYS C 1 100 ? 8.102 52.367 -12.536 1.00 42.76 100 LYS D O 1
ATOM 2209 N N . ARG C 1 101 ? 9.410 52.612 -14.354 1.00 52.61 101 ARG D N 1
ATOM 2210 C CA . ARG C 1 101 ? 10.421 53.407 -13.666 1.00 55.31 101 ARG D CA 1
ATOM 2211 C C . ARG C 1 101 ? 9.833 54.676 -13.087 1.00 51.29 101 ARG D C 1
ATOM 2212 O O . ARG C 1 101 ? 10.116 55.039 -11.945 1.00 46.21 101 ARG D O 1
ATOM 2220 N N . ALA C 1 102 ? 9.018 55.343 -13.894 1.00 54.36 102 ALA D N 1
ATOM 2221 C CA . ALA C 1 102 ? 8.366 56.576 -13.484 1.00 52.46 102 ALA D CA 1
ATOM 2222 C C . ALA C 1 102 ? 7.570 56.284 -12.229 1.00 48.04 102 ALA D C 1
ATOM 2223 O O . ALA C 1 102 ? 7.654 57.007 -11.244 1.00 49.54 102 ALA D O 1
ATOM 2225 N N . LEU C 1 103 ? 6.829 55.186 -12.257 1.00 44.40 103 LEU D N 1
ATOM 2226 C CA . LEU C 1 103 ? 6.033 54.781 -11.112 1.00 40.19 103 LEU D CA 1
ATOM 2227 C C . LEU C 1 103 ? 6.882 54.541 -9.863 1.00 38.45 103 LEU D C 1
ATOM 2228 O O . LEU C 1 103 ? 6.558 55.004 -8.765 1.00 35.81 103 LEU D O 1
ATOM 2233 N N . PHE C 1 104 ? 7.985 53.835 -10.052 1.00 40.91 104 PHE D N 1
ATOM 2234 C CA . PHE C 1 104 ? 8.793 53.367 -8.945 1.00 35.75 104 PHE D CA 1
ATOM 2235 C C . PHE C 1 104 ? 9.906 54.304 -8.478 1.00 36.96 104 PHE D C 1
ATOM 2236 O O . PHE C 1 104 ? 10.343 54.195 -7.339 1.00 39.75 104 PHE D O 1
ATOM 2244 N N . LYS C 1 105 ? 10.369 55.199 -9.346 1.00 39.99 105 LYS D N 1
ATOM 2245 C CA . LYS C 1 105 ? 11.636 55.878 -9.101 1.00 42.11 105 LYS D CA 1
ATOM 2246 C C . LYS C 1 105 ? 11.613 56.721 -7.831 1.00 43.22 105 LYS D C 1
ATOM 2247 O O . LYS C 1 105 ? 12.635 56.865 -7.170 1.00 42.93 105 LYS D O 1
ATOM 2253 N N . ASN C 1 106 ? 10.458 57.276 -7.493 1.00 39.66 106 ASN D N 1
ATOM 2254 C CA . ASN C 1 106 ? 10.342 58.009 -6.242 1.00 44.37 106 ASN D CA 1
ATOM 2255 C C . ASN C 1 106 ? 9.383 57.341 -5.282 1.00 39.80 106 ASN D C 1
ATOM 2256 O O . ASN C 1 106 ? 8.779 57.998 -4.447 1.00 38.55 106 ASN D O 1
ATOM 2261 N N . MET C 1 107 ? 9.228 56.029 -5.393 1.00 33.68 107 MET D N 1
ATOM 2262 C CA . MET C 1 107 ? 8.282 55.364 -4.526 1.00 33.22 107 MET D CA 1
ATOM 2263 C C . MET C 1 107 ? 8.945 54.950 -3.238 1.00 36.00 107 MET D C 1
ATOM 2264 O O . MET C 1 107 ? 9.924 54.188 -3.216 1.00 40.59 107 MET D O 1
ATOM 2269 N N . LYS C 1 108 ? 8.382 55.442 -2.154 1.00 30.36 108 LYS D N 1
ATOM 2270 C CA . LYS C 1 108 ? 8.810 55.024 -0.852 1.00 29.96 108 LYS D CA 1
ATOM 2271 C C . LYS C 1 108 ? 7.896 53.922 -0.420 1.00 27.43 108 LYS D C 1
ATOM 2272 O O . LYS C 1 108 ? 6.761 53.829 -0.875 1.00 30.94 108 LYS D O 1
ATOM 2278 N N . LYS C 1 109 ? 8.368 53.116 0.506 1.00 28.74 109 LYS D N 1
ATOM 2279 C CA . LYS C 1 109 ? 7.547 52.076 1.059 1.00 24.70 109 LYS D CA 1
ATOM 2280 C C . LYS C 1 109 ? 7.729 52.135 2.563 1.00 30.74 109 LYS D C 1
ATOM 2281 O O . LYS C 1 109 ? 8.857 52.176 3.051 1.00 32.95 109 LYS D O 1
ATOM 2287 N N . VAL C 1 110 ? 6.626 52.193 3.294 1.00 21.15 110 VAL D N 1
ATOM 2288 C CA . VAL C 1 110 ? 6.715 52.109 4.735 1.00 25.51 110 VAL D CA 1
ATOM 2289 C C . VAL C 1 110 ? 5.951 50.880 5.180 1.00 26.72 110 VAL D C 1
ATOM 2290 O O . VAL C 1 110 ? 4.805 50.668 4.768 1.00 30.07 110 VAL D O 1
ATOM 2294 N N . GLY C 1 111 ? 6.602 50.060 5.998 1.00 28.06 111 GLY D N 1
ATOM 2295 C CA . GLY C 1 111 ? 6.012 48.821 6.469 1.00 27.67 111 GLY D CA 1
ATOM 2296 C C . GLY C 1 111 ? 5.358 49.093 7.798 1.00 30.33 111 GLY D C 1
ATOM 2297 O O . GLY C 1 111 ? 5.909 49.817 8.629 1.00 30.87 111 GLY D O 1
ATOM 2298 N N . ILE C 1 112 ? 4.150 48.570 7.975 1.00 27.09 112 ILE D N 1
ATOM 2299 C CA . ILE C 1 112 ? 3.462 48.706 9.241 1.00 24.93 112 ILE D CA 1
ATOM 2300 C C . ILE C 1 112 ? 3.146 47.321 9.795 1.00 27.77 112 ILE D C 1
ATOM 2301 O O . ILE C 1 112 ? 2.603 46.453 9.104 1.00 27.54 112 ILE D O 1
ATOM 2306 N N . HIS C 1 113 ? 3.493 47.122 11.050 1.00 30.01 113 HIS D N 1
ATOM 2307 C CA . HIS C 1 113 ? 3.321 45.823 11.671 1.00 30.77 113 HIS D CA 1
ATOM 2308 C C . HIS C 1 113 ? 2.663 45.992 13.023 1.00 34.43 113 HIS D C 1
ATOM 2309 O O . HIS C 1 113 ? 3.143 46.748 13.859 1.00 34.30 113 HIS D O 1
ATOM 2316 N N . LEU C 1 114 ? 1.551 45.307 13.228 1.00 35.82 114 LEU D N 1
ATOM 2317 C CA . LEU C 1 114 ? 0.880 45.391 14.505 1.00 37.73 114 LEU D CA 1
ATOM 2318 C C . LEU C 1 114 ? 0.861 43.996 15.102 1.00 38.68 114 LEU D C 1
ATOM 2319 O O . LEU C 1 114 ? 0.305 43.062 14.521 1.00 42.31 114 LEU D O 1
ATOM 2324 N N . VAL C 1 115 ? 1.491 43.849 16.255 1.00 37.99 115 VAL D N 1
ATOM 2325 C CA . VAL C 1 115 ? 1.379 42.606 16.996 1.00 39.48 115 VAL D CA 1
ATOM 2326 C C . VAL C 1 115 ? 1.170 42.959 18.441 1.00 45.04 115 VAL D C 1
ATOM 2327 O O . VAL C 1 115 ? 1.862 43.814 18.985 1.00 45.97 115 VAL D O 1
ATOM 2331 N N . ASN C 1 116 ? 0.181 42.311 19.042 1.00 53.48 116 ASN D N 1
ATOM 2332 C CA . ASN C 1 116 ? -0.145 42.511 20.437 1.00 56.16 116 ASN D CA 1
ATOM 2333 C C . ASN C 1 116 ? -0.426 43.979 20.712 1.00 54.99 116 ASN D C 1
ATOM 2334 O O . ASN C 1 116 ? -1.371 44.537 20.157 1.00 59.18 116 ASN D O 1
ATOM 2339 N N . ASP C 1 117 ? 0.363 44.620 21.559 1.00 51.40 117 ASP D N 1
ATOM 2340 C CA . ASP C 1 117 ? 0.018 45.991 21.920 1.00 50.87 117 ASP D CA 1
ATOM 2341 C C . ASP C 1 117 ? 0.734 47.036 21.059 1.00 49.59 117 ASP D C 1
ATOM 2342 O O . ASP C 1 117 ? 0.596 48.226 21.298 1.00 50.67 117 ASP D O 1
ATOM 2344 N N . VAL C 1 118 ? 1.461 46.606 20.036 1.00 50.36 118 VAL D N 1
ATOM 2345 C CA . VAL C 1 118 ? 2.394 47.526 19.393 1.00 47.60 118 VAL D CA 1
ATOM 2346 C C . VAL C 1 118 ? 2.299 47.652 17.870 1.00 41.83 118 VAL D C 1
ATOM 2347 O O . VAL C 1 118 ? 2.270 46.664 17.130 1.00 39.92 118 VAL D O 1
ATOM 2351 N N . ILE C 1 119 ? 2.261 48.897 17.416 1.00 40.07 119 ILE D N 1
ATOM 2352 C CA . ILE C 1 119 ? 2.373 49.195 15.999 1.00 36.77 119 ILE D CA 1
ATOM 2353 C C . ILE C 1 119 ? 3.798 49.655 15.718 1.00 38.96 119 ILE D C 1
ATOM 2354 O O . ILE C 1 119 ? 4.286 50.604 16.325 1.00 41.46 119 ILE D O 1
ATOM 2359 N N . THR C 1 120 ? 4.470 48.952 14.817 1.00 37.59 120 THR D N 1
ATOM 2360 C CA . THR C 1 120 ? 5.832 49.294 14.435 1.00 39.17 120 THR D CA 1
ATOM 2361 C C . THR C 1 120 ? 5.803 49.814 13.012 1.00 35.29 120 THR D C 1
ATOM 2362 O O . THR C 1 120 ? 5.274 49.168 12.128 1.00 31.94 120 THR D O 1
ATOM 2366 N N . ILE C 1 121 ? 6.346 51.000 12.798 1.00 35.18 121 ILE D N 1
ATOM 2367 C CA . ILE C 1 121 ? 6.307 51.593 11.475 1.00 32.36 121 ILE D CA 1
ATOM 2368 C C . ILE C 1 121 ? 7.725 51.694 10.974 1.00 31.81 121 ILE D C 1
ATOM 2369 O O . ILE C 1 121 ? 8.526 52.439 11.508 1.00 32.93 121 ILE D O 1
ATOM 2374 N N . ARG C 1 122 ? 8.053 50.887 9.976 1.00 33.51 122 ARG D N 1
ATOM 2375 C CA . ARG C 1 122 ? 9.436 50.822 9.521 1.00 36.33 122 ARG D CA 1
ATOM 2376 C C . ARG C 1 122 ? 9.620 51.530 8.208 1.00 34.46 122 ARG D C 1
ATOM 2377 O O . ARG C 1 122 ? 8.991 51.174 7.208 1.00 33.11 122 ARG D O 1
ATOM 2385 N N . PRO C 1 123 ? 10.491 52.547 8.215 1.00 32.26 123 PRO D N 1
ATOM 2386 C CA . PRO C 1 123 ? 10.985 53.130 6.973 1.00 33.77 123 PRO D CA 1
ATOM 2387 C C . PRO C 1 123 ? 11.745 52.041 6.220 1.00 34.47 123 PRO D C 1
ATOM 2388 O O . PRO C 1 123 ? 12.098 51.008 6.788 1.00 33.24 123 PRO D O 1
ATOM 2392 N N . SER C 1 124 ? 11.970 52.253 4.940 1.00 36.81 124 SER D N 1
ATOM 2393 C CA . SER C 1 124 ? 12.697 51.271 4.160 1.00 35.54 124 SER D CA 1
ATOM 2394 C C . SER C 1 124 ? 13.762 51.965 3.343 1.00 40.48 124 SER D C 1
ATOM 2395 O O . SER C 1 124 ? 13.722 53.188 3.140 1.00 38.55 124 SER D O 1
ATOM 2398 N N . PHE C 1 125 ? 14.703 51.166 2.872 1.00 39.67 125 PHE D N 1
ATOM 2399 C CA . PHE C 1 125 ? 15.734 51.626 1.968 1.00 44.53 125 PHE D CA 1
ATOM 2400 C C . PHE C 1 125 ? 15.274 51.195 0.601 1.00 46.35 125 PHE D C 1
ATOM 2401 O O . PHE C 1 125 ? 14.978 50.007 0.373 1.00 43.24 125 PHE D O 1
ATOM 2409 N N . HIS C 1 126 ? 15.136 52.172 -0.282 1.00 41.01 126 HIS D N 1
ATOM 2410 C CA . HIS C 1 126 ? 14.718 51.906 -1.637 1.00 40.70 126 HIS D CA 1
ATOM 2411 C C . HIS C 1 126 ? 15.930 51.429 -2.434 1.00 42.91 126 HIS D C 1
ATOM 2412 O O . HIS C 1 126 ? 16.618 52.222 -3.062 1.00 46.18 126 HIS D O 1
ATOM 2419 N N . GLU C 1 127 ? 16.208 50.130 -2.376 1.00 38.34 127 GLU D N 1
ATOM 2420 C CA . GLU C 1 127 ? 17.493 49.611 -2.830 1.00 43.16 127 GLU D CA 1
ATOM 2421 C C . GLU C 1 127 ? 17.570 49.377 -4.339 1.00 43.22 127 GLU D C 1
ATOM 2422 O O . GLU C 1 127 ? 18.614 49.553 -4.940 1.00 49.28 127 GLU D O 1
ATOM 2428 N N . LYS C 1 128 ? 16.482 48.922 -4.937 1.00 41.00 128 LYS D N 1
ATOM 2429 C CA . LYS C 1 128 ? 16.410 48.796 -6.388 1.00 49.23 128 LYS D CA 1
ATOM 2430 C C . LYS C 1 128 ? 15.143 49.485 -6.785 1.00 43.25 128 LYS D C 1
ATOM 2431 O O . LYS C 1 128 ? 14.337 49.809 -5.923 1.00 39.99 128 LYS D O 1
ATOM 2437 N N . LEU C 1 129 ? 14.920 49.632 -8.081 1.00 41.54 129 LEU D N 1
ATOM 2438 C CA . LEU C 1 129 ? 13.701 50.274 -8.539 1.00 43.29 129 LEU D CA 1
ATOM 2439 C C . LEU C 1 129 ? 12.483 49.667 -7.844 1.00 40.92 129 LEU D C 1
ATOM 2440 O O . LEU C 1 129 ? 11.667 50.391 -7.270 1.00 37.75 129 LEU D O 1
ATOM 2445 N N . GLU C 1 130 ? 12.386 48.339 -7.847 1.00 40.87 130 GLU D N 1
ATOM 2446 C CA . GLU C 1 130 ? 11.182 47.689 -7.337 1.00 37.94 130 GLU D CA 1
ATOM 2447 C C . GLU C 1 130 ? 11.396 46.902 -6.052 1.00 40.08 130 GLU D C 1
ATOM 2448 O O . GLU C 1 130 ? 10.672 45.935 -5.770 1.00 37.29 130 GLU D O 1
ATOM 2454 N N . ALA C 1 131 ? 12.382 47.317 -5.268 1.00 38.12 131 ALA D N 1
ATOM 2455 C CA . ALA C 1 131 ? 12.708 46.608 -4.041 1.00 36.69 131 ALA D CA 1
ATOM 2456 C C . ALA C 1 131 ? 13.002 47.568 -2.905 1.00 35.18 131 ALA D C 1
ATOM 2457 O O . ALA C 1 131 ? 13.737 48.554 -3.050 1.00 40.94 131 ALA D O 1
ATOM 2459 N N . TRP C 1 132 ? 12.425 47.257 -1.764 1.00 33.43 132 TRP D N 1
ATOM 2460 C CA . TRP C 1 132 ? 12.621 48.026 -0.555 1.00 31.57 132 TRP D CA 1
ATOM 2461 C C . TRP C 1 132 ? 13.125 47.094 0.513 1.00 32.82 132 TRP D C 1
ATOM 2462 O O . TRP C 1 132 ? 12.583 46.021 0.721 1.00 36.07 132 TRP D O 1
ATOM 2473 N N . SER C 1 133 ? 14.164 47.512 1.200 1.00 36.06 133 SER D N 1
ATOM 2474 C CA . SER C 1 133 ? 14.781 46.653 2.166 1.00 42.11 133 SER D CA 1
ATOM 2475 C C . SER C 1 133 ? 14.912 47.348 3.510 1.00 42.79 133 SER D C 1
ATOM 2476 O O . SER C 1 133 ? 15.036 48.574 3.586 1.00 40.50 133 SER D O 1
ATOM 2479 N N . GLY C 1 134 ? 14.871 46.547 4.565 1.00 41.95 134 GLY D N 1
ATOM 2480 C CA . GLY C 1 134 ? 15.123 47.026 5.903 1.00 39.57 134 GLY D CA 1
ATOM 2481 C C . GLY C 1 134 ? 16.615 47.100 6.174 1.00 40.98 134 GLY D C 1
ATOM 2482 O O . GLY C 1 134 ? 17.033 47.604 7.211 1.00 40.24 134 GLY D O 1
ATOM 2483 N N . ASN C 1 135 ? 17.428 46.578 5.259 1.00 44.18 135 ASN D N 1
ATOM 2484 C CA . ASN C 1 135 ? 18.861 46.715 5.422 1.00 56.73 135 ASN D CA 1
ATOM 2485 C C . ASN C 1 135 ? 19.138 48.211 5.425 1.00 57.97 135 ASN D C 1
ATOM 2486 O O . ASN C 1 135 ? 18.428 48.982 4.781 1.00 63.59 135 ASN D O 1
ATOM 2491 N N . ARG C 1 136 ? 20.088 48.643 6.225 1.00 56.32 136 ARG D N 1
ATOM 2492 C CA . ARG C 1 136 ? 20.455 50.055 6.191 1.00 58.76 136 ARG D CA 1
ATOM 2493 C C . ARG C 1 136 ? 19.379 50.977 6.777 1.00 48.99 136 ARG D C 1
ATOM 2494 O O . ARG C 1 136 ? 19.552 52.186 6.788 1.00 51.16 136 ARG D O 1
ATOM 2502 N N . ILE C 1 137 ? 18.270 50.413 7.252 1.00 43.31 137 ILE D N 1
ATOM 2503 C CA . ILE C 1 137 ? 17.375 51.157 8.140 1.00 44.25 137 ILE D CA 1
ATOM 2504 C C . ILE C 1 137 ? 17.618 50.639 9.554 1.00 50.29 137 ILE D C 1
ATOM 2505 O O . ILE C 1 137 ? 17.431 49.454 9.828 1.00 56.19 137 ILE D O 1
ATOM 2510 N N . ASN C 1 138 ? 18.042 51.509 10.458 1.00 50.82 138 ASN D N 1
ATOM 2511 C CA . ASN C 1 138 ? 18.351 51.045 11.803 1.00 53.42 138 ASN D CA 1
ATOM 2512 C C . ASN C 1 138 ? 17.092 50.949 12.633 1.00 53.57 138 ASN D C 1
ATOM 2513 O O . ASN C 1 138 ? 16.178 51.752 12.461 1.00 54.99 138 ASN D O 1
ATOM 2518 N N . GLU C 1 139 ? 17.052 49.965 13.530 1.00 60.07 139 GLU D N 1
ATOM 2519 C CA . GLU C 1 139 ? 15.894 49.737 14.402 1.00 57.36 139 GLU D CA 1
ATOM 2520 C C . GLU C 1 139 ? 15.472 51.032 15.091 1.00 55.12 139 GLU D C 1
ATOM 2521 O O . GLU C 1 139 ? 14.286 51.302 15.273 1.00 55.22 139 GLU D O 1
ATOM 2523 N N . SER C 1 140 ? 16.460 51.843 15.441 1.00 56.15 140 SER D N 1
ATOM 2524 C CA . SER C 1 140 ? 16.220 53.113 16.117 1.00 60.23 140 SER D CA 1
ATOM 2525 C C . SER C 1 140 ? 15.416 54.094 15.257 1.00 59.77 140 SER D C 1
ATOM 2526 O O . SER C 1 140 ? 14.845 55.051 15.773 1.00 62.29 140 SER D O 1
ATOM 2529 N N . ASP C 1 141 ? 15.361 53.856 13.949 1.00 52.06 141 ASP D N 1
ATOM 2530 C CA . ASP C 1 141 ? 14.591 54.733 13.076 1.00 47.57 141 ASP D CA 1
ATOM 2531 C C . ASP C 1 141 ? 13.132 54.296 12.943 1.00 46.59 141 ASP D C 1
ATOM 2532 O O . ASP C 1 141 ? 12.318 54.997 12.338 1.00 43.64 141 ASP D O 1
ATOM 2537 N N . TYR C 1 142 ? 12.806 53.138 13.511 1.00 49.17 142 TYR D N 1
ATOM 2538 C CA . TYR C 1 142 ? 11.430 52.666 13.532 1.00 45.52 142 TYR D CA 1
ATOM 2539 C C . TYR C 1 142 ? 10.570 53.648 14.312 1.00 41.60 142 TYR D C 1
ATOM 2540 O O . TYR C 1 142 ? 11.036 54.255 15.271 1.00 45.91 142 TYR D O 1
ATOM 2549 N N . VAL C 1 143 ? 9.325 53.824 13.887 1.00 38.79 143 VAL D N 1
ATOM 2550 C CA . VAL C 1 143 ? 8.374 54.580 14.685 1.00 36.81 143 VAL D CA 1
ATOM 2551 C C . VAL C 1 143 ? 7.467 53.586 15.365 1.00 38.90 143 VAL D C 1
ATOM 2552 O O . VAL C 1 143 ? 6.722 52.848 14.708 1.00 39.19 143 VAL D O 1
ATOM 2556 N N . VAL C 1 144 ? 7.559 53.544 16.686 1.00 42.05 144 VAL D N 1
ATOM 2557 C CA . VAL C 1 144 ? 6.791 52.600 17.478 1.00 47.91 144 VAL D CA 1
ATOM 2558 C C . VAL C 1 144 ? 5.680 53.331 18.218 1.00 48.27 144 VAL D C 1
ATOM 2559 O O . VAL C 1 144 ? 5.929 54.308 18.913 1.00 49.24 144 VAL D O 1
ATOM 2563 N N . LEU C 1 145 ? 4.458 52.840 18.061 1.00 44.87 145 LEU D N 1
ATOM 2564 C CA . LEU C 1 145 ? 3.287 53.460 18.654 1.00 45.17 145 LEU D CA 1
ATOM 2565 C C . LEU C 1 145 ? 2.444 52.382 19.294 1.00 43.21 145 LEU D C 1
ATOM 2566 O O . LEU C 1 145 ? 2.284 51.313 18.719 1.00 44.02 145 LEU D O 1
ATOM 2571 N N . PRO C 1 146 ? 1.893 52.654 20.483 1.00 48.58 146 PRO D N 1
ATOM 2572 C CA . PRO C 1 146 ? 0.902 51.722 21.020 1.00 47.17 146 PRO D CA 1
ATOM 2573 C C . PRO C 1 146 ? -0.221 51.515 20.013 1.00 46.25 146 PRO D C 1
ATOM 2574 O O . PRO C 1 146 ? -0.543 52.429 19.265 1.00 50.63 146 PRO D O 1
ATOM 2578 N N . ALA C 1 147 ? -0.807 50.328 19.998 1.00 48.87 147 ALA D N 1
ATOM 2579 C CA . ALA C 1 147 ? -1.862 49.998 19.047 1.00 48.46 147 ALA D CA 1
ATOM 2580 C C . ALA C 1 147 ? -3.125 50.834 19.230 1.00 50.24 147 ALA D C 1
ATOM 2581 O O . ALA C 1 147 ? -3.905 50.990 18.290 1.00 48.70 147 ALA D O 1
ATOM 2583 N N . ASP C 1 148 ? -3.337 51.364 20.432 1.00 49.73 148 ASP D N 1
ATOM 2584 C CA . ASP C 1 148 ? -4.539 52.147 20.691 1.00 51.04 148 ASP D CA 1
ATOM 2585 C C . ASP C 1 148 ? -4.348 53.635 20.387 1.00 52.08 148 ASP D C 1
ATOM 2586 O O . ASP C 1 148 ? -5.179 54.460 20.764 1.00 54.69 148 ASP D O 1
ATOM 2591 N N . SER C 1 149 ? -3.249 53.982 19.725 1.00 51.61 149 SER D N 1
ATOM 2592 C CA . SER C 1 149 ? -3.033 55.366 19.314 1.00 49.93 149 SER D CA 1
ATOM 2593 C C . SER C 1 149 ? -4.205 55.868 18.471 1.00 49.30 149 SER D C 1
ATOM 2594 O O . SER C 1 149 ? -4.829 55.101 17.753 1.00 52.21 149 SER D O 1
ATOM 2597 N N . SER C 1 150 ? -4.508 57.156 18.568 1.00 47.24 150 SER D N 1
ATOM 2598 C CA . SER C 1 150 ? -5.539 57.744 17.726 1.00 48.92 150 SER D CA 1
ATOM 2599 C C . SER C 1 150 ? -5.138 57.618 16.263 1.00 46.40 150 SER D C 1
ATOM 2600 O O . SER C 1 150 ? -3.953 57.566 15.964 1.00 49.09 150 SER D O 1
ATOM 2603 N N . PRO C 1 151 ? -6.120 57.578 15.347 1.00 45.67 151 PRO D N 1
ATOM 2604 C CA . PRO C 1 151 ? -5.804 57.571 13.916 1.00 44.56 151 PRO D CA 1
ATOM 2605 C C . PRO C 1 151 ? -4.861 58.704 13.538 1.00 46.18 151 PRO D C 1
ATOM 2606 O O . PRO C 1 151 ? -3.995 58.513 12.694 1.00 46.34 151 PRO D O 1
ATOM 2610 N N . THR C 1 152 ? -5.011 59.865 14.171 1.00 44.62 152 THR D N 1
ATOM 2611 C CA . THR C 1 152 ? -4.139 60.981 13.856 1.00 46.90 152 THR D CA 1
ATOM 2612 C C . THR C 1 152 ? -2.681 60.668 14.207 1.00 45.14 152 THR D C 1
ATOM 2613 O O . THR C 1 152 ? -1.784 60.955 13.424 1.00 43.09 152 THR D O 1
ATOM 2617 N N . GLU C 1 153 ? -2.440 60.064 15.368 1.00 47.08 153 GLU D N 1
ATOM 2618 C CA . GLU C 1 153 ? -1.071 59.749 15.776 1.00 43.11 153 GLU D CA 1
ATOM 2619 C C . GLU C 1 153 ? -0.472 58.665 14.880 1.00 42.29 153 GLU D C 1
ATOM 2620 O O . GLU C 1 153 ? 0.725 58.671 14.574 1.00 42.32 153 GLU D O 1
ATOM 2626 N N . ILE C 1 154 ? -1.309 57.742 14.430 1.00 36.19 154 ILE D N 1
ATOM 2627 C CA . ILE C 1 154 ? -0.825 56.739 13.516 1.00 35.32 154 ILE D CA 1
ATOM 2628 C C . ILE C 1 154 ? -0.467 57.384 12.174 1.00 40.75 154 ILE D C 1
ATOM 2629 O O . ILE C 1 154 ? 0.608 57.135 11.615 1.00 43.26 154 ILE D O 1
ATOM 2634 N N . GLY C 1 155 ? -1.369 58.215 11.666 1.00 39.63 155 GLY D N 1
ATOM 2635 C CA . GLY C 1 155 ? -1.118 58.964 10.445 1.00 34.61 155 GLY D CA 1
ATOM 2636 C C . GLY C 1 155 ? 0.152 59.777 10.573 1.00 32.66 155 GLY D C 1
ATOM 2637 O O . GLY C 1 155 ? 1.009 59.742 9.702 1.00 32.60 155 GLY D O 1
ATOM 2638 N N . SER C 1 156 ? 0.277 60.507 11.675 1.00 39.35 156 SER D N 1
ATOM 2639 C CA . SER C 1 156 ? 1.475 61.298 11.922 1.00 46.58 156 SER D CA 1
ATOM 2640 C C . SER C 1 156 ? 2.742 60.434 11.975 1.00 45.56 156 SER D C 1
ATOM 2641 O O . SER C 1 156 ? 3.796 60.821 11.469 1.00 42.93 156 SER D O 1
ATOM 2644 N N . GLY C 1 157 ? 2.632 59.259 12.582 1.00 45.64 157 GLY D N 1
ATOM 2645 C CA . GLY C 1 157 ? 3.772 58.378 12.724 1.00 38.82 157 GLY D CA 1
ATOM 2646 C C . GLY C 1 157 ? 4.187 57.822 11.379 1.00 40.05 157 GLY D C 1
ATOM 2647 O O . GLY C 1 157 ? 5.357 57.556 11.135 1.00 39.70 157 GLY D O 1
ATOM 2648 N N . LEU C 1 158 ? 3.218 57.630 10.499 1.00 38.88 158 LEU D N 1
ATOM 2649 C CA . LEU C 1 158 ? 3.534 57.182 9.158 1.00 37.01 158 LEU D CA 1
ATOM 2650 C C . LEU C 1 158 ? 4.344 58.248 8.415 1.00 41.42 158 LEU D C 1
ATOM 2651 O O . LEU C 1 158 ? 5.277 57.935 7.686 1.00 42.08 158 LEU D O 1
ATOM 2656 N N . ARG C 1 159 ? 3.979 59.508 8.615 1.00 41.95 159 ARG D N 1
ATOM 2657 C CA . ARG C 1 159 ? 4.676 60.624 7.977 1.00 41.75 159 ARG D CA 1
ATOM 2658 C C . ARG C 1 159 ? 6.095 60.723 8.490 1.00 44.16 159 ARG D C 1
ATOM 2659 O O . ARG C 1 159 ? 7.027 60.992 7.734 1.00 44.05 159 ARG D O 1
ATOM 2667 N N . LEU C 1 160 ? 6.254 60.496 9.784 1.00 44.89 160 LEU D N 1
ATOM 2668 C CA . LEU C 1 160 ? 7.574 60.479 10.386 1.00 46.35 160 LEU D CA 1
ATOM 2669 C C . LEU C 1 160 ? 8.443 59.386 9.759 1.00 43.24 160 LEU D C 1
ATOM 2670 O O . LEU C 1 160 ? 9.578 59.641 9.340 1.00 46.69 160 LEU D O 1
ATOM 2675 N N . ALA C 1 161 ? 7.906 58.175 9.676 1.00 35.24 161 ALA D N 1
ATOM 2676 C CA . ALA C 1 161 ? 8.641 57.064 9.095 1.00 33.62 161 ALA D CA 1
ATOM 2677 C C . ALA C 1 161 ? 8.997 57.376 7.654 1.00 38.13 161 ALA D C 1
ATOM 2678 O O . ALA C 1 161 ? 10.118 57.101 7.224 1.00 38.78 161 ALA D O 1
ATOM 2680 N N . LEU C 1 162 ? 8.048 57.951 6.914 1.00 38.05 162 LEU D N 1
ATOM 2681 C CA . LEU C 1 162 ? 8.283 58.293 5.510 1.00 38.99 162 LEU D CA 1
ATOM 2682 C C . LEU C 1 162 ? 9.504 59.199 5.394 1.00 38.16 162 LEU D C 1
ATOM 2683 O O . LEU C 1 162 ? 10.324 59.048 4.487 1.00 38.69 162 LEU D O 1
ATOM 2688 N N . SER C 1 163 ? 9.629 60.134 6.326 1.00 43.51 163 SER D N 1
ATOM 2689 C CA . SER C 1 163 ? 10.769 61.045 6.318 1.00 45.46 163 SER D CA 1
ATOM 2690 C C . SER C 1 163 ? 12.090 60.298 6.551 1.00 39.55 163 SER D C 1
ATOM 2691 O O . SER C 1 163 ? 13.143 60.833 6.289 1.00 42.18 163 SER D O 1
ATOM 2694 N N . ARG C 1 164 ? 12.037 59.050 7.011 1.00 40.53 164 ARG D N 1
ATOM 2695 C CA . ARG C 1 164 ? 13.268 58.314 7.332 1.00 41.65 164 ARG D CA 1
ATOM 2696 C C . ARG C 1 164 ? 13.639 57.228 6.317 1.00 44.56 164 ARG D C 1
ATOM 2697 O O . ARG C 1 164 ? 14.656 56.541 6.462 1.00 39.91 164 ARG D O 1
ATOM 2705 N N . CYS C 1 165 ? 12.816 57.069 5.290 1.00 37.75 165 CYS D N 1
ATOM 2706 C CA . CYS C 1 165 ? 13.151 56.153 4.218 1.00 38.12 165 CYS D CA 1
ATOM 2707 C C . CYS C 1 165 ? 14.405 56.660 3.534 1.00 44.03 165 CYS D C 1
ATOM 2708 O O . CYS C 1 165 ? 14.622 57.860 3.472 1.00 41.02 165 CYS D O 1
ATOM 2711 N N . LYS C 1 166 ? 15.227 55.741 3.038 1.00 43.60 166 LYS D N 1
ATOM 2712 C CA . LYS C 1 166 ? 16.430 56.096 2.310 1.00 46.25 166 LYS D CA 1
ATOM 2713 C C . LYS C 1 166 ? 16.299 55.599 0.873 1.00 48.16 166 LYS D C 1
ATOM 2714 O O . LYS C 1 166 ? 15.566 54.646 0.607 1.00 44.50 166 LYS D O 1
ATOM 2716 N N . GLY C 1 167 ? 16.980 56.250 -0.060 1.00 52.74 167 GLY D N 1
ATOM 2717 C CA . GLY C 1 167 ? 16.805 55.908 -1.457 1.00 56.22 167 GLY D CA 1
ATOM 2718 C C . GLY C 1 167 ? 18.040 56.053 -2.302 1.00 65.77 167 GLY D C 1
ATOM 2719 O O . GLY C 1 167 ? 19.094 56.446 -1.808 1.00 72.08 167 GLY D O 1
ATOM 2720 N N . THR C 1 168 ? 17.899 55.728 -3.586 1.00 70.29 168 THR D N 1
ATOM 2721 C CA . THR C 1 168 ? 18.955 55.931 -4.577 1.00 69.00 168 THR D CA 1
ATOM 2722 C C . THR C 1 168 ? 20.227 55.171 -4.218 1.00 74.20 168 THR D C 1
ATOM 2723 O O . THR C 1 168 ? 20.235 53.938 -4.186 1.00 76.01 168 THR D O 1
ATOM 2725 N N . SER D 2 1 ? 10.453 37.210 7.899 1.00 45.50 1 SER C N 1
ATOM 2726 C CA . SER D 2 1 ? 10.568 36.398 9.107 1.00 49.07 1 SER C CA 1
ATOM 2727 C C . SER D 2 1 ? 11.975 36.295 9.733 1.00 48.54 1 SER C C 1
ATOM 2728 O O . SER D 2 1 ? 12.168 35.512 10.662 1.00 55.09 1 SER C O 1
ATOM 2749 N N . LYS D 2 3 ? 15.423 41.986 9.445 1.00 44.25 3 LYS C N 1
ATOM 2750 C CA . LYS D 2 3 ? 15.315 43.030 8.443 1.00 44.52 3 LYS C CA 1
ATOM 2751 C C . LYS D 2 3 ? 14.337 42.501 7.401 1.00 46.75 3 LYS C C 1
ATOM 2752 O O . LYS D 2 3 ? 14.350 41.307 7.076 1.00 54.04 3 LYS C O 1
ATOM 2758 N N . GLU D 2 4 ? 13.477 43.370 6.890 1.00 41.94 4 GLU C N 1
ATOM 2759 C CA . GLU D 2 4 ? 12.471 42.939 5.931 1.00 39.39 4 GLU C CA 1
ATOM 2760 C C . GLU D 2 4 ? 12.928 43.231 4.513 1.00 36.68 4 GLU C C 1
ATOM 2761 O O . GLU D 2 4 ? 13.780 44.083 4.289 1.00 36.30 4 GLU C O 1
ATOM 2767 N N . TYR D 2 5 ? 12.367 42.510 3.555 1.00 35.69 5 TYR C N 1
ATOM 2768 C CA . TYR D 2 5 ? 12.646 42.775 2.156 1.00 35.25 5 TYR C CA 1
ATOM 2769 C C . TYR D 2 5 ? 11.338 42.772 1.387 1.00 35.81 5 TYR C C 1
ATOM 2770 O O . TYR D 2 5 ? 10.597 41.790 1.429 1.00 37.95 5 TYR C O 1
ATOM 2779 N N . ALA D 2 6 ? 11.052 43.854 0.679 1.00 36.27 6 ALA C N 1
ATOM 2780 C CA . ALA D 2 6 ? 9.790 43.956 -0.048 1.00 34.36 6 ALA C CA 1
ATOM 2781 C C . ALA D 2 6 ? 10.066 43.983 -1.548 1.00 48.93 6 ALA C C 1
ATOM 2782 O O . ALA D 2 6 ? 10.830 44.815 -2.040 1.00 35.11 6 ALA C O 1
ATOM 2784 N N . LEU D 2 7 ? 9.434 43.061 -2.261 1.00 34.97 7 LEU C N 1
ATOM 2785 C CA . LEU D 2 7 ? 9.649 42.907 -3.681 1.00 35.76 7 LEU C CA 1
ATOM 2786 C C . LEU D 2 7 ? 8.449 42.227 -4.335 1.00 43.81 7 LEU C C 1
ATOM 2787 O O . LEU D 2 7 ? 7.961 41.224 -3.827 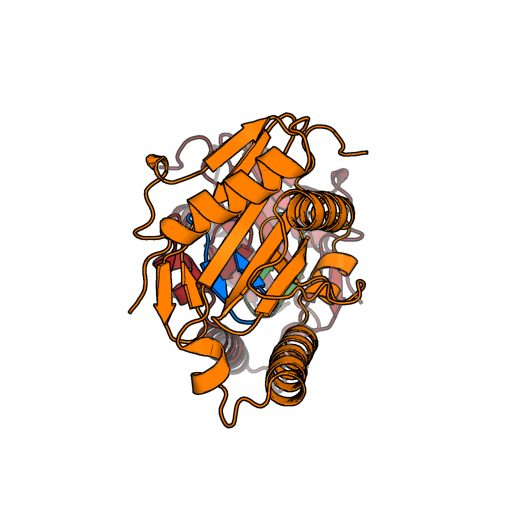1.00 36.27 7 LEU C O 1
ATOM 2792 N N . SER D 2 8 ? 7.974 42.784 -5.441 1.00 36.47 8 SER C N 1
ATOM 2793 C CA . SER D 2 8 ? 6.958 42.121 -6.264 1.00 45.91 8 SER C CA 1
ATOM 2794 C C . SER D 2 8 ? 5.678 41.743 -5.514 1.00 36.81 8 SER C C 1
ATOM 2795 O O . SER D 2 8 ? 5.143 40.664 -5.702 1.00 37.69 8 SER C O 1
ATOM 2798 N N . GLY D 2 9 ? 5.198 42.645 -4.665 1.00 36.03 9 GLY C N 1
ATOM 2799 C CA . GLY D 2 9 ? 3.941 42.431 -3.973 1.00 38.98 9 GLY C CA 1
ATOM 2800 C C . GLY D 2 9 ? 4.124 41.506 -2.794 1.00 36.35 9 GLY C C 1
ATOM 2801 O O . GLY D 2 9 ? 3.176 41.081 -2.169 1.00 37.14 9 GLY C O 1
ATOM 2802 N N . ARG D 2 10 ? 5.374 41.239 -2.469 1.00 35.99 10 ARG C N 1
ATOM 2803 C CA . ARG D 2 10 ? 5.699 40.352 -1.380 1.00 42.33 10 ARG C CA 1
ATOM 2804 C C . ARG D 2 10 ? 6.603 41.030 -0.380 1.00 35.63 10 ARG C C 1
ATOM 2805 O O . ARG D 2 10 ? 7.294 41.981 -0.711 1.00 36.56 10 ARG C O 1
ATOM 2813 N N . GLU D 2 11 ? 6.597 40.533 0.846 1.00 36.10 11 GLU C N 1
ATOM 2814 C CA . GLU D 2 11 ? 7.565 40.975 1.826 1.00 35.74 11 GLU C CA 1
ATOM 2815 C C . GLU D 2 11 ? 7.976 39.813 2.684 1.00 38.05 11 GLU C C 1
ATOM 2816 O O . GLU D 2 11 ? 7.126 39.050 3.193 1.00 39.78 11 GLU C O 1
ATOM 2822 N N . LEU D 2 12 ? 9.293 39.645 2.780 1.00 39.32 12 LEU C N 1
ATOM 2823 C CA . LEU D 2 12 ? 9.889 38.648 3.651 1.00 41.21 12 LEU C CA 1
ATOM 2824 C C . LEU D 2 12 ? 10.000 39.267 5.028 1.00 42.30 12 LEU C C 1
ATOM 2825 O O . LEU D 2 12 ? 10.721 40.242 5.209 1.00 37.10 12 LEU C O 1
ATOM 2830 N N . THR D 2 13 ? 9.306 38.695 6.003 1.00 47.83 13 THR C N 1
ATOM 2831 C CA . THR D 2 13 ? 9.296 39.288 7.335 1.00 47.86 13 THR C CA 1
ATOM 2832 C C . THR D 2 13 ? 10.027 38.391 8.328 1.00 48.27 13 THR C C 1
ATOM 2833 O O . THR D 2 13 ? 9.905 38.562 9.536 1.00 51.23 13 THR C O 1
#

Foldseek 3Di:
DADAQDKFKWKWKAFQAKIWIFTWEEAPDIGGQVVDDIRIGGNCDAQQVQLVSNLVSRVVYYYQPDPVSRCVRVPPVVRVVVVVVVLVVQCVVRVPPDSLSVQVRMWMWMWMDHHQKIKIAGWEAEDSPDTHCVVPDPVQIQMDTSPDRSNVSSVNNVSNPVVHHYD/DVWDDDDNDIDD/DADAQDKFKWKWKAFQAKIWIFTWEEAVDIGGDVVDDTDIGGNCDAQQVQLVSNLVSRVVYYYQPDPVSRCVRVVPVVRVVVVVVVLVVQCVVRVPPDLLSVQVRIWMWMWMDHHQKIKIAGWEAEDSPDTHCVVGDSVQIQMDTSPDRSNVSSVNNVSNPVRHHYD/DVWDDDDNDIDD

Radius of gyration: 22.75 Å; Cα contacts (8 Å, |Δi|>4): 772; chains: 4; bounding box: 38×66×41 Å